Protein AF-A0A1A7WPN2-F1 (afdb_monomer_lite)

Secondary structure (DSSP, 8-state):
-HHHHHHHHHHHHHH-GGGHHHHHHHTTHHHHHHHHHHHHHHHHHHTTGGG-HHHHHHHHHHTTTT-HHHHHHHHTHHHHHHHHHHHHHHHHHHHHHHHHHHHHHHHHHHTTSS-HHHHHHHH---BTTB--S------SS-TTTHHHHHHHHSHHHHHHHHHHHHHHHHHHHHSHHHHHH-HHHHHHHHTTHHHHHHHHHHHGGG----EE--TTTS-HHHHTT-GGGTTTSTTSPPP-EE-

Structure (mmCIF, N/CA/C/O backbone):
data_AF-A0A1A7WPN2-F1
#
_entry.id   AF-A0A1A7WPN2-F1
#
loop_
_atom_site.group_PDB
_atom_site.id
_atom_site.type_symbol
_atom_site.label_atom_id
_atom_site.label_alt_id
_atom_site.label_comp_id
_atom_site.label_asym_id
_atom_site.label_entity_id
_atom_site.label_seq_id
_atom_site.pdbx_PDB_ins_code
_atom_site.Cartn_x
_atom_site.Cartn_y
_atom_site.Cartn_z
_atom_site.occupancy
_atom_site.B_iso_or_equiv
_atom_site.auth_seq_id
_atom_site.auth_comp_id
_atom_site.auth_asym_id
_atom_site.auth_atom_id
_atom_site.pdbx_PDB_model_num
ATOM 1 N N . ILE A 1 1 ? -13.569 -14.906 5.416 1.00 94.00 1 ILE A N 1
ATOM 2 C CA . ILE A 1 1 ? -13.443 -13.762 4.479 1.00 94.00 1 ILE A CA 1
ATOM 3 C C . ILE A 1 1 ? -12.029 -13.192 4.499 1.00 94.00 1 ILE A C 1
ATOM 5 O O . ILE A 1 1 ? -11.365 -13.367 3.497 1.00 94.00 1 ILE A O 1
ATOM 9 N N . ASN A 1 2 ? -11.522 -12.631 5.607 1.00 97.06 2 ASN A N 1
ATOM 10 C CA . ASN A 1 2 ? -10.153 -12.073 5.661 1.00 97.06 2 ASN A CA 1
ATOM 11 C C . ASN A 1 2 ? -9.061 -13.025 5.138 1.00 97.06 2 ASN A C 1
ATOM 13 O O . ASN A 1 2 ? -8.309 -12.643 4.255 1.00 97.06 2 ASN A O 1
ATOM 17 N N . ILE A 1 3 ? -9.031 -14.280 5.607 1.00 97.88 3 ILE A N 1
ATOM 18 C CA . ILE A 1 3 ? -8.069 -15.293 5.123 1.00 97.88 3 ILE A CA 1
ATOM 19 C C . ILE A 1 3 ? -8.235 -15.549 3.621 1.00 97.88 3 ILE A C 1
ATOM 21 O O . ILE A 1 3 ? -7.253 -15.594 2.895 1.00 97.88 3 ILE A O 1
ATOM 25 N N . PHE A 1 4 ? -9.477 -15.686 3.152 1.00 98.12 4 PHE A N 1
ATOM 26 C CA . PHE A 1 4 ? -9.763 -15.890 1.733 1.00 98.12 4 PHE A CA 1
ATOM 27 C C . PHE A 1 4 ? -9.274 -14.710 0.884 1.00 98.12 4 PHE A C 1
ATOM 29 O O . PHE A 1 4 ? -8.566 -14.937 -0.085 1.00 98.12 4 PHE A O 1
ATOM 36 N N . LEU A 1 5 ? -9.593 -13.469 1.273 1.00 98.31 5 LEU A N 1
ATOM 37 C CA . LEU A 1 5 ? -9.125 -12.266 0.579 1.00 98.31 5 LEU A CA 1
ATOM 38 C C . LEU A 1 5 ? -7.598 -12.212 0.550 1.00 98.31 5 LEU A C 1
ATOM 40 O O . LEU A 1 5 ? -7.022 -11.984 -0.507 1.00 98.31 5 LEU A O 1
ATOM 44 N N . PHE A 1 6 ? -6.956 -12.473 1.689 1.00 98.56 6 PHE A N 1
ATOM 45 C CA . PHE A 1 6 ? -5.504 -12.507 1.777 1.00 98.56 6 PHE A CA 1
ATOM 46 C C . PHE A 1 6 ? -4.918 -13.529 0.798 1.00 98.56 6 PHE A C 1
ATOM 48 O O . PHE A 1 6 ? -4.130 -13.161 -0.062 1.00 98.56 6 PHE A O 1
ATOM 55 N N . VAL A 1 7 ? -5.331 -14.797 0.887 1.00 98.44 7 VAL A N 1
ATOM 56 C CA . VAL A 1 7 ? -4.787 -15.883 0.056 1.00 98.44 7 VAL A CA 1
ATOM 57 C C . VAL A 1 7 ? -5.082 -15.651 -1.424 1.00 98.44 7 VAL A C 1
ATOM 59 O O . VAL A 1 7 ? -4.196 -15.834 -2.251 1.00 98.44 7 VAL A O 1
ATOM 62 N N . TRP A 1 8 ? -6.295 -15.213 -1.763 1.00 98.38 8 TRP A N 1
ATOM 63 C CA . TRP A 1 8 ? -6.686 -14.937 -3.143 1.00 98.38 8 TRP A CA 1
ATOM 64 C C . TRP A 1 8 ? -5.806 -13.859 -3.773 1.00 98.38 8 TRP A C 1
ATOM 66 O O . TRP A 1 8 ? -5.182 -14.099 -4.803 1.00 98.38 8 TRP A O 1
ATOM 76 N N . TYR A 1 9 ? -5.714 -12.686 -3.138 1.00 98.00 9 TYR A N 1
ATOM 77 C CA . TYR A 1 9 ? -4.898 -11.596 -3.666 1.00 98.00 9 TYR A CA 1
ATOM 78 C C . TYR A 1 9 ? -3.407 -11.922 -3.607 1.00 98.00 9 TYR A C 1
ATOM 80 O O . TYR A 1 9 ? -2.679 -11.545 -4.517 1.00 98.00 9 TYR A O 1
ATOM 88 N N . TYR A 1 10 ? -2.954 -12.663 -2.596 1.00 98.50 10 TYR A N 1
ATOM 89 C CA . TYR A 1 10 ? -1.570 -13.117 -2.527 1.00 98.50 10 TYR A CA 1
ATOM 90 C C . TYR A 1 10 ? -1.223 -13.954 -3.759 1.00 98.50 10 TYR A C 1
ATOM 92 O O . TYR A 1 10 ? -0.323 -13.591 -4.507 1.00 98.50 10 TYR A O 1
ATOM 100 N N . LEU A 1 11 ? -1.994 -15.012 -4.027 1.00 98.12 11 LEU A N 1
ATOM 101 C CA . LEU A 1 11 ? -1.767 -15.892 -5.173 1.00 98.12 11 LEU A CA 1
ATOM 102 C C . LEU A 1 11 ? -1.956 -15.171 -6.512 1.00 98.12 11 LEU A C 1
ATOM 104 O O . LEU A 1 11 ? -1.228 -15.461 -7.453 1.00 98.12 11 LEU A O 1
ATOM 108 N N . PHE A 1 12 ? -2.888 -14.220 -6.601 1.00 97.00 12 PHE A N 1
ATOM 109 C CA . PHE A 1 12 ? -3.097 -13.424 -7.811 1.00 97.00 12 PHE A CA 1
ATOM 110 C C . PHE A 1 12 ? -1.836 -12.641 -8.213 1.00 97.00 12 PHE A C 1
ATOM 112 O O . PHE A 1 12 ? -1.418 -12.700 -9.367 1.00 97.00 12 PHE A O 1
ATOM 119 N N . TYR A 1 13 ? -1.191 -11.956 -7.264 1.00 97.06 13 TYR A N 1
ATOM 120 C CA . TYR A 1 13 ? 0.033 -11.190 -7.533 1.00 97.06 13 TYR A CA 1
ATOM 121 C C . TYR A 1 13 ? 1.299 -12.068 -7.577 1.00 97.06 13 TYR A C 1
ATOM 123 O O . TYR A 1 13 ? 2.227 -11.780 -8.335 1.00 97.06 13 TYR A O 1
ATOM 131 N N . ASP A 1 14 ? 1.333 -13.154 -6.803 1.00 97.00 14 ASP A N 1
ATOM 132 C CA . ASP A 1 14 ? 2.465 -14.088 -6.723 1.00 97.00 14 ASP A CA 1
ATOM 133 C C . ASP A 1 14 ? 2.536 -15.069 -7.905 1.00 97.00 14 ASP A C 1
ATOM 135 O O . ASP A 1 14 ? 3.611 -15.564 -8.226 1.00 97.00 14 ASP A O 1
ATOM 139 N N . ARG A 1 15 ? 1.412 -15.341 -8.583 1.00 96.38 15 ARG A N 1
ATOM 140 C CA . ARG A 1 15 ? 1.358 -16.315 -9.689 1.00 96.38 15 ARG A CA 1
ATOM 141 C C . ARG A 1 15 ? 0.844 -15.777 -11.017 1.00 96.38 15 ARG A C 1
ATOM 143 O O . ARG A 1 15 ? 1.020 -16.460 -12.012 1.00 96.38 15 ARG A O 1
ATOM 150 N N . GLY A 1 16 ? 0.215 -14.603 -11.068 1.00 95.25 16 GLY A N 1
ATOM 151 C CA . GLY A 1 16 ? -0.282 -14.052 -12.333 1.00 95.25 16 GLY A CA 1
ATOM 152 C C . GLY A 1 16 ? 0.855 -13.704 -13.299 1.00 95.25 16 GLY A C 1
ATOM 153 O O . GLY A 1 16 ? 1.773 -12.976 -12.915 1.00 95.25 16 GLY A O 1
ATOM 154 N N . ASP A 1 17 ? 0.791 -14.186 -14.539 1.00 94.00 17 ASP A N 1
ATOM 155 C CA . ASP A 1 17 ? 1.859 -13.997 -15.535 1.00 94.00 17 ASP A CA 1
ATOM 156 C C . ASP A 1 17 ? 2.076 -12.520 -15.891 1.00 94.00 17 ASP A C 1
ATOM 158 O O . ASP A 1 17 ? 3.212 -12.071 -15.998 1.00 94.00 17 ASP A O 1
ATOM 162 N N . ASN A 1 18 ? 1.007 -11.718 -15.906 1.00 94.44 18 ASN A N 1
ATOM 163 C CA . ASN A 1 18 ? 1.067 -10.273 -16.164 1.00 94.44 18 ASN A CA 1
ATOM 164 C C . ASN A 1 18 ? 1.883 -9.499 -15.108 1.00 94.44 18 ASN A C 1
ATOM 166 O O . ASN A 1 18 ? 2.202 -8.331 -15.299 1.00 94.44 18 ASN A O 1
ATOM 170 N N . PHE A 1 19 ? 2.190 -10.107 -13.960 1.00 96.06 19 PHE A N 1
ATOM 171 C CA . PHE A 1 19 ? 3.041 -9.507 -12.931 1.00 96.06 19 PHE A CA 1
ATOM 172 C C . PHE A 1 19 ? 4.462 -10.062 -12.949 1.00 96.06 19 PHE A C 1
ATOM 174 O O . PHE A 1 19 ? 5.207 -9.760 -12.026 1.00 96.06 19 PHE A O 1
ATOM 181 N N . PHE A 1 20 ? 4.852 -10.869 -13.940 1.00 96.06 20 PHE A N 1
ATOM 182 C CA . PHE A 1 20 ? 6.173 -11.494 -13.986 1.00 96.06 20 PHE A CA 1
ATOM 183 C C . PHE A 1 20 ? 7.299 -10.462 -13.854 1.00 96.06 20 PHE A C 1
ATOM 185 O O . PHE A 1 20 ? 8.072 -10.551 -12.905 1.00 96.06 20 PHE A O 1
ATOM 192 N N . TYR A 1 21 ? 7.346 -9.436 -14.712 1.00 96.25 21 TYR A N 1
ATOM 193 C CA . TYR A 1 21 ? 8.382 -8.399 -14.633 1.00 96.25 21 TYR A CA 1
ATOM 194 C C . TYR A 1 21 ? 8.291 -7.556 -13.358 1.00 96.25 21 TYR A C 1
ATOM 196 O O . TYR A 1 21 ? 9.303 -7.275 -12.719 1.00 96.25 21 TYR A O 1
ATOM 204 N N . THR A 1 22 ? 7.080 -7.212 -12.916 1.00 96.31 22 THR A N 1
ATOM 205 C CA . THR A 1 22 ? 6.880 -6.496 -11.648 1.00 96.31 22 THR A CA 1
ATOM 206 C C . THR A 1 22 ? 7.398 -7.311 -10.460 1.00 96.31 22 THR A C 1
ATOM 208 O O . THR A 1 22 ? 8.026 -6.762 -9.560 1.00 96.31 22 THR A O 1
ATOM 211 N N . ARG A 1 23 ? 7.165 -8.627 -10.456 1.00 96.62 23 ARG A N 1
ATOM 212 C CA . ARG A 1 23 ? 7.627 -9.577 -9.435 1.00 96.62 23 ARG A CA 1
ATOM 213 C C . ARG A 1 23 ? 9.112 -9.889 -9.570 1.00 96.62 23 ARG A C 1
ATOM 215 O O . ARG A 1 23 ? 9.733 -10.210 -8.568 1.00 96.62 23 ARG A O 1
ATOM 222 N N . HIS A 1 24 ? 9.687 -9.775 -10.763 1.00 96.50 24 HIS A N 1
ATOM 223 C CA . HIS A 1 24 ? 11.131 -9.886 -10.954 1.00 96.50 24 HIS A CA 1
ATOM 224 C C . HIS A 1 24 ? 11.858 -8.806 -10.144 1.00 96.50 24 HIS A C 1
ATOM 226 O O . HIS A 1 24 ? 12.759 -9.115 -9.376 1.00 96.50 24 HIS A O 1
ATOM 232 N N . ILE A 1 25 ? 11.360 -7.565 -10.200 1.00 96.75 25 ILE A N 1
ATOM 233 C CA . ILE A 1 25 ? 11.877 -6.442 -9.402 1.00 96.75 25 ILE A CA 1
ATOM 234 C C . ILE A 1 25 ? 11.473 -6.557 -7.923 1.00 96.75 25 ILE A C 1
ATOM 236 O O . ILE A 1 25 ? 12.286 -6.366 -7.022 1.00 96.75 25 ILE A O 1
ATOM 240 N N . LEU A 1 26 ? 10.187 -6.803 -7.659 1.00 96.62 26 LEU A N 1
ATOM 241 C CA . LEU A 1 26 ? 9.593 -6.667 -6.323 1.00 96.62 26 LEU A CA 1
ATOM 242 C C . LEU A 1 26 ? 9.471 -7.970 -5.533 1.00 96.62 26 LEU A C 1
ATOM 244 O O . LEU A 1 26 ? 8.895 -7.960 -4.444 1.00 96.62 26 LEU A O 1
ATOM 248 N N . GLY A 1 27 ? 9.928 -9.096 -6.066 1.00 95.69 27 GLY A N 1
ATOM 249 C CA . GLY A 1 27 ? 9.807 -10.412 -5.446 1.00 95.69 27 GLY A CA 1
ATOM 250 C C . GLY A 1 27 ? 8.420 -10.694 -4.852 1.00 95.69 27 GLY A C 1
ATOM 251 O O . GLY A 1 27 ? 7.374 -10.280 -5.358 1.00 95.69 27 GLY A O 1
ATOM 252 N N . SER A 1 28 ? 8.410 -11.375 -3.705 1.00 95.38 28 SER A N 1
ATOM 253 C CA . SER A 1 28 ? 7.175 -11.663 -2.964 1.00 95.38 28 SER A CA 1
ATOM 254 C C . SER A 1 28 ? 6.607 -10.445 -2.217 1.00 95.38 28 SER A C 1
ATOM 256 O O . SER A 1 28 ? 5.445 -10.478 -1.798 1.00 9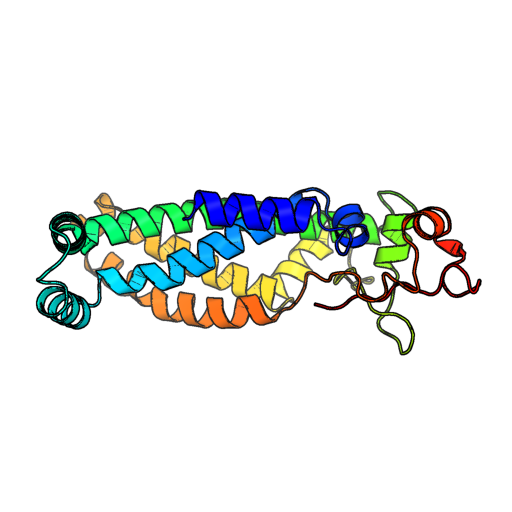5.38 28 SER A O 1
ATOM 258 N N . ALA A 1 29 ? 7.372 -9.355 -2.064 1.00 96.75 29 ALA A N 1
ATOM 259 C CA . ALA A 1 29 ? 6.921 -8.142 -1.377 1.00 96.75 29 ALA A CA 1
ATOM 260 C C . ALA A 1 29 ? 5.757 -7.458 -2.114 1.00 96.75 29 ALA A C 1
ATOM 262 O O . ALA A 1 29 ? 4.897 -6.844 -1.477 1.00 96.75 29 ALA A O 1
ATOM 263 N N . LEU A 1 30 ? 5.640 -7.656 -3.432 1.00 97.06 30 LEU A N 1
ATOM 264 C CA . LEU A 1 30 ? 4.460 -7.267 -4.204 1.00 97.06 30 LEU A CA 1
ATOM 265 C C . LEU A 1 30 ? 3.177 -7.910 -3.646 1.00 97.06 30 LEU A C 1
ATOM 267 O O . LEU A 1 30 ? 2.223 -7.211 -3.290 1.00 97.06 30 LEU A O 1
ATOM 271 N N . ALA A 1 31 ? 3.155 -9.239 -3.525 1.00 97.81 31 ALA A N 1
ATOM 272 C CA . ALA A 1 31 ? 1.999 -9.974 -3.015 1.00 97.81 31 ALA A CA 1
ATOM 273 C C . ALA A 1 31 ? 1.731 -9.646 -1.537 1.00 97.81 31 ALA A C 1
ATOM 275 O O . ALA A 1 31 ? 0.581 -9.415 -1.148 1.00 97.81 31 ALA A O 1
ATOM 276 N N . TRP A 1 32 ? 2.792 -9.532 -0.731 1.00 97.88 32 TRP A N 1
ATOM 277 C CA . TRP A 1 32 ? 2.712 -9.130 0.676 1.00 97.88 32 TRP A CA 1
ATOM 278 C C . TRP A 1 32 ? 2.258 -7.683 0.890 1.00 97.88 32 TRP A C 1
ATOM 280 O O . TRP A 1 32 ? 1.765 -7.381 1.969 1.00 97.88 32 TRP A O 1
ATOM 290 N N . ALA A 1 33 ? 2.352 -6.794 -0.100 1.00 97.31 33 ALA A N 1
ATOM 291 C CA . ALA A 1 33 ? 1.770 -5.454 -0.012 1.00 97.31 33 ALA A CA 1
ATOM 292 C C . ALA A 1 33 ? 0.288 -5.459 -0.411 1.00 97.31 33 ALA A C 1
ATOM 294 O O . ALA A 1 33 ? -0.554 -4.852 0.262 1.00 97.31 33 ALA A O 1
ATOM 295 N N . ARG A 1 34 ? -0.054 -6.168 -1.494 1.00 97.19 34 ARG A N 1
ATOM 296 C CA . ARG A 1 34 ? -1.394 -6.124 -2.095 1.00 97.19 34 ARG A CA 1
ATOM 297 C C . ARG A 1 34 ? -2.425 -6.993 -1.373 1.00 97.19 34 ARG A C 1
ATOM 299 O O . ARG A 1 34 ? -3.579 -6.579 -1.257 1.00 97.19 34 ARG A O 1
ATOM 306 N N . ALA A 1 35 ? -2.033 -8.150 -0.842 1.00 98.19 35 ALA A N 1
ATOM 307 C CA . ALA A 1 35 ? -2.942 -9.013 -0.090 1.00 98.19 35 ALA A CA 1
ATOM 308 C C . ALA A 1 35 ? -3.457 -8.349 1.205 1.00 98.19 35 ALA A C 1
ATOM 310 O O . ALA A 1 35 ? -4.678 -8.278 1.381 1.00 98.19 35 ALA A O 1
ATOM 311 N N . PRO A 1 36 ? -2.603 -7.766 2.075 1.00 98.44 36 PRO A N 1
ATOM 312 C CA . PRO A 1 36 ? -3.073 -6.959 3.197 1.00 98.44 36 PRO A CA 1
ATOM 313 C C . PRO A 1 36 ? -3.910 -5.757 2.779 1.00 98.44 36 PRO A C 1
ATOM 315 O O . PRO A 1 36 ? -4.881 -5.462 3.463 1.00 98.44 36 PRO A O 1
ATOM 318 N N . ALA A 1 37 ? -3.596 -5.088 1.663 1.00 97.38 37 ALA A N 1
ATOM 319 C CA . ALA A 1 37 ? -4.380 -3.945 1.190 1.00 97.38 37 ALA A CA 1
ATOM 320 C C . ALA A 1 37 ? -5.843 -4.329 0.897 1.00 97.38 37 ALA A C 1
ATOM 322 O O . ALA A 1 37 ? -6.766 -3.618 1.294 1.00 97.38 37 ALA A O 1
ATOM 323 N N . ALA A 1 38 ? -6.079 -5.492 0.281 1.00 97.81 38 ALA A N 1
ATOM 324 C CA . ALA A 1 38 ? -7.433 -5.999 0.055 1.00 97.81 38 ALA A CA 1
ATOM 325 C C . ALA A 1 38 ? -8.170 -6.304 1.371 1.00 97.81 38 ALA A C 1
ATOM 327 O O . ALA A 1 38 ? -9.349 -5.973 1.530 1.00 97.81 38 ALA A O 1
ATOM 328 N N . VAL A 1 39 ? -7.468 -6.898 2.341 1.00 98.56 39 VAL A N 1
ATOM 329 C CA . VAL A 1 39 ? -8.015 -7.155 3.680 1.00 98.56 39 VAL A CA 1
ATOM 330 C C . VAL A 1 39 ? -8.305 -5.838 4.410 1.00 98.56 39 VAL A C 1
ATOM 332 O O . VAL A 1 39 ? -9.358 -5.707 5.033 1.00 98.56 39 VAL A O 1
ATOM 335 N N . LEU A 1 40 ? -7.423 -4.843 4.308 1.00 98.25 40 LEU A N 1
ATOM 336 C CA . LEU A 1 40 ? -7.604 -3.509 4.880 1.00 98.25 40 LEU A CA 1
ATOM 337 C C . LEU A 1 40 ? -8.834 -2.822 4.297 1.00 98.25 40 LEU A C 1
ATOM 339 O O . LEU A 1 40 ? -9.691 -2.410 5.070 1.00 98.25 40 LEU A O 1
ATOM 343 N N . ASN A 1 41 ? -8.990 -2.786 2.971 1.00 97.06 41 ASN A N 1
ATOM 344 C CA . ASN A 1 41 ? -10.167 -2.203 2.319 1.00 97.06 41 ASN A CA 1
ATOM 345 C C . ASN A 1 41 ? -11.471 -2.813 2.849 1.00 97.06 41 ASN A C 1
ATOM 347 O O . ASN A 1 41 ? -12.403 -2.093 3.212 1.00 97.06 41 ASN A O 1
ATOM 351 N N . PHE A 1 42 ? -11.514 -4.142 2.977 1.00 97.88 42 PHE A N 1
ATOM 352 C CA . PHE A 1 42 ? -12.673 -4.833 3.532 1.00 97.88 42 PHE A CA 1
ATOM 353 C C . PHE A 1 42 ? -12.930 -4.468 5.003 1.00 97.88 42 PHE A C 1
ATOM 355 O O . PHE A 1 42 ? -14.056 -4.133 5.368 1.00 97.88 42 PHE A O 1
ATOM 362 N N . ASN A 1 43 ? -11.912 -4.494 5.867 1.00 98.12 43 ASN A N 1
ATOM 363 C CA . ASN A 1 43 ? -12.105 -4.194 7.290 1.00 98.12 43 ASN A CA 1
ATOM 364 C C . ASN A 1 43 ? -12.399 -2.704 7.540 1.00 98.12 43 ASN A C 1
ATOM 366 O O . ASN A 1 43 ? -13.226 -2.391 8.394 1.00 98.12 43 ASN A O 1
ATOM 370 N N . CYS A 1 44 ? -11.807 -1.792 6.767 1.00 97.31 44 CYS A N 1
ATOM 371 C CA . CYS A 1 44 ? -12.103 -0.359 6.811 1.00 97.31 44 CYS A CA 1
ATOM 372 C C . CYS A 1 44 ? -13.530 -0.050 6.335 1.00 97.31 44 CYS A C 1
ATOM 374 O O . CYS A 1 44 ? -14.176 0.826 6.899 1.00 97.31 44 CYS A O 1
ATOM 376 N N . MET A 1 45 ? -14.075 -0.801 5.371 1.00 95.12 45 MET A N 1
ATOM 377 C CA . MET A 1 45 ? -15.503 -0.725 5.034 1.00 95.12 45 MET A CA 1
ATOM 378 C C . MET A 1 45 ? -16.385 -1.173 6.214 1.00 95.12 45 MET A C 1
ATOM 380 O O . MET A 1 45 ? -17.429 -0.581 6.486 1.00 95.12 45 MET A O 1
ATOM 384 N N . LEU A 1 46 ? -15.972 -2.218 6.941 1.00 94.06 46 LEU A N 1
ATOM 385 C CA . LEU A 1 46 ? -16.761 -2.799 8.029 1.00 94.06 46 LEU A CA 1
ATOM 386 C C . LEU A 1 46 ? -16.706 -2.021 9.349 1.00 94.06 46 LEU A C 1
ATOM 388 O O . LEU A 1 46 ? -17.664 -2.096 10.115 1.00 94.06 46 LEU A O 1
ATOM 392 N N . ILE A 1 47 ? -15.610 -1.322 9.659 1.00 95.88 47 ILE A N 1
ATOM 393 C CA . ILE A 1 47 ? -15.332 -0.791 11.008 1.00 95.88 47 ILE A CA 1
ATOM 394 C C . ILE A 1 47 ? -16.378 0.222 11.508 1.00 95.88 47 ILE A C 1
ATOM 396 O O . ILE A 1 47 ? -16.613 0.309 12.718 1.00 95.88 47 ILE A O 1
ATOM 400 N N . LEU A 1 48 ? -17.046 0.942 10.597 1.00 93.50 48 LEU A N 1
ATOM 401 C CA . LEU A 1 48 ? -18.087 1.926 10.920 1.00 93.50 48 LEU A CA 1
ATOM 402 C C . LEU A 1 48 ? -19.465 1.290 11.160 1.00 93.50 48 LEU A C 1
ATOM 404 O O . LEU A 1 48 ? -20.228 1.768 11.999 1.00 93.50 48 LEU A O 1
ATOM 408 N N . LEU A 1 49 ? -19.775 0.167 10.506 1.00 90.44 49 LEU A N 1
ATOM 409 C CA . LEU A 1 49 ? -21.052 -0.536 10.679 1.00 90.44 49 LEU A CA 1
ATOM 410 C C . LEU A 1 49 ? -21.423 -0.817 12.150 1.00 90.44 49 LEU A C 1
ATOM 412 O O . LEU A 1 49 ? -22.551 -0.502 12.537 1.00 90.44 49 LEU A O 1
ATOM 416 N N . PRO A 1 50 ? -20.534 -1.358 13.011 1.00 88.12 50 PRO A N 1
ATOM 417 C CA . PRO A 1 50 ? -20.880 -1.649 14.400 1.00 88.12 50 PRO A CA 1
ATOM 418 C C . PRO A 1 50 ? -21.173 -0.412 15.259 1.00 88.12 50 PRO A C 1
ATOM 420 O O . PRO A 1 50 ? -21.763 -0.560 16.331 1.00 88.12 50 PRO A O 1
ATOM 423 N N . VAL A 1 51 ? -20.786 0.793 14.831 1.00 90.19 51 VAL A N 1
ATOM 424 C CA . VAL A 1 51 ? -21.028 2.034 15.587 1.00 90.19 51 VAL A CA 1
ATOM 425 C C . VAL A 1 51 ? -22.235 2.828 15.068 1.00 90.19 51 VAL A C 1
ATOM 427 O O . VAL A 1 51 ? -22.748 3.694 15.778 1.00 90.19 51 VAL A O 1
ATOM 430 N N . CYS A 1 52 ? -22.787 2.470 13.903 1.00 87.69 52 CYS A N 1
ATOM 431 C CA . CYS A 1 52 ? -23.998 3.063 13.328 1.00 87.69 52 CYS A CA 1
ATOM 432 C C . CYS A 1 52 ? -25.289 2.555 14.007 1.00 87.69 52 CYS A C 1
ATOM 434 O O . CYS A 1 52 ? -26.039 1.755 13.448 1.00 87.69 52 CYS A O 1
ATOM 436 N N . ARG A 1 53 ? -25.586 3.040 15.220 1.00 82.75 53 ARG A N 1
ATOM 437 C CA . ARG A 1 53 ? -26.704 2.557 16.068 1.00 82.75 53 ARG A CA 1
ATOM 438 C C . ARG A 1 53 ? -28.076 2.536 15.375 1.00 82.75 53 ARG A C 1
ATOM 440 O O . ARG A 1 53 ? -28.803 1.556 15.525 1.00 82.75 53 ARG A O 1
ATOM 447 N N . ASN A 1 54 ? -28.412 3.566 14.596 1.00 84.50 54 ASN A N 1
ATOM 448 C CA . ASN A 1 54 ? -29.695 3.642 13.880 1.00 84.50 54 ASN A CA 1
ATOM 449 C C . ASN A 1 54 ? -29.791 2.585 12.771 1.00 84.50 54 ASN A C 1
ATOM 451 O O . ASN A 1 54 ? -30.794 1.882 12.678 1.00 84.50 54 ASN A O 1
ATOM 455 N N . LEU A 1 55 ? -28.721 2.411 11.988 1.00 80.75 55 LEU A N 1
ATOM 456 C CA . LEU A 1 55 ? -28.643 1.386 10.947 1.00 80.75 55 LEU A CA 1
ATOM 457 C C . LEU A 1 55 ? -28.747 -0.022 11.545 1.00 80.75 55 LEU A C 1
ATOM 459 O O . LEU A 1 55 ? -29.508 -0.848 11.050 1.00 80.75 55 LEU A O 1
ATOM 463 N N . LEU A 1 56 ? -28.045 -0.285 12.651 1.00 79.75 56 LEU A N 1
ATOM 464 C CA . LEU A 1 56 ? -28.141 -1.567 13.353 1.00 79.75 56 LEU A CA 1
ATOM 465 C C . LEU A 1 56 ? -29.558 -1.824 13.881 1.00 79.75 56 LEU A C 1
ATOM 467 O O . LEU A 1 56 ? -30.029 -2.957 13.832 1.00 79.75 56 LEU A O 1
ATOM 471 N N . SER A 1 57 ? -30.255 -0.786 14.349 1.00 77.50 57 SER A N 1
ATOM 472 C CA . SER A 1 57 ? -31.657 -0.892 14.767 1.00 77.50 57 SER A CA 1
ATOM 473 C C . SER A 1 57 ? -32.578 -1.277 13.599 1.00 77.50 57 SER A C 1
ATOM 475 O O . SER A 1 57 ? -33.393 -2.188 13.731 1.00 77.50 57 SER A O 1
ATOM 477 N N . LEU A 1 58 ? -32.388 -0.666 12.423 1.00 79.94 58 LEU A N 1
ATOM 478 C CA . LEU A 1 58 ? -33.143 -0.999 11.207 1.00 79.94 58 LEU A CA 1
ATOM 479 C C . LEU A 1 58 ? -32.882 -2.439 10.741 1.00 79.94 58 LEU A C 1
ATOM 481 O O . LEU A 1 58 ? -33.824 -3.181 10.469 1.00 79.94 58 LEU A O 1
ATOM 485 N N . ILE A 1 59 ? -31.614 -2.861 10.716 1.00 75.19 59 ILE A N 1
ATOM 486 C CA . ILE A 1 59 ? -31.211 -4.223 10.329 1.00 75.19 59 ILE A CA 1
ATOM 487 C C . ILE A 1 59 ? -31.783 -5.270 11.301 1.00 75.19 59 ILE A C 1
ATOM 489 O O . ILE A 1 59 ? -32.179 -6.360 10.887 1.00 75.19 59 ILE A O 1
ATOM 493 N N . ARG A 1 60 ? -31.873 -4.949 12.600 1.00 72.69 60 ARG A N 1
ATOM 494 C CA . ARG A 1 60 ? -32.527 -5.818 13.596 1.00 72.69 60 ARG A CA 1
ATOM 495 C C . ARG A 1 60 ? -34.010 -6.026 13.297 1.00 72.69 60 ARG A C 1
ATOM 497 O O . ARG A 1 60 ? -34.485 -7.142 13.487 1.00 72.69 60 ARG A O 1
ATOM 504 N N . GLY A 1 61 ? -34.708 -4.982 12.849 1.00 68.44 61 GLY A N 1
ATOM 505 C CA . GLY A 1 61 ? -36.125 -5.044 12.486 1.00 68.44 61 GLY A CA 1
ATOM 506 C C . GLY A 1 61 ? -36.386 -5.814 11.188 1.00 68.44 61 GLY A C 1
ATOM 507 O O . GLY A 1 61 ? -37.354 -6.565 11.114 1.00 68.44 61 GLY A O 1
ATOM 508 N N . SER A 1 62 ? -35.505 -5.694 10.189 1.00 68.50 62 SER A N 1
ATOM 509 C CA . SER A 1 62 ? -35.686 -6.328 8.873 1.00 68.50 62 SER A CA 1
ATOM 510 C C . SER A 1 62 ? -35.236 -7.795 8.802 1.00 68.50 62 SER A C 1
ATOM 512 O O . SER A 1 62 ? -35.851 -8.587 8.093 1.00 68.50 62 SER A O 1
ATOM 514 N N . LEU A 1 63 ? -34.213 -8.207 9.563 1.00 60.09 63 LEU A N 1
ATOM 515 C CA . LEU A 1 63 ? -33.678 -9.584 9.552 1.00 60.09 63 LEU A CA 1
ATOM 516 C C . LEU A 1 63 ? -34.336 -10.525 10.580 1.00 60.09 63 LEU A C 1
ATOM 518 O O . LEU A 1 63 ? -33.802 -11.598 10.882 1.00 60.09 63 LEU A O 1
ATOM 522 N N . MET A 1 64 ? -35.497 -10.152 11.131 1.00 53.16 64 MET A N 1
ATOM 523 C CA . MET A 1 64 ? -36.169 -10.886 12.213 1.00 53.16 64 MET A CA 1
ATOM 524 C C . MET A 1 64 ? -36.527 -12.348 11.894 1.00 53.16 64 MET A C 1
ATOM 526 O O . MET A 1 64 ? -36.727 -13.114 12.836 1.00 53.16 64 MET A O 1
ATOM 530 N N . CYS A 1 65 ? -36.563 -12.760 10.624 1.00 52.03 65 CYS A N 1
ATOM 531 C CA . CYS A 1 65 ? -37.025 -14.095 10.241 1.00 52.03 65 CYS A CA 1
ATOM 532 C C . CYS A 1 65 ? -35.931 -15.190 10.267 1.00 52.03 65 CYS A C 1
ATOM 534 O O . CYS A 1 65 ? -36.251 -16.347 10.523 1.00 52.03 65 CYS A O 1
ATOM 536 N N . CYS A 1 66 ? -34.638 -14.881 10.052 1.00 55.66 66 CYS A N 1
ATOM 537 C CA . CYS A 1 66 ? -33.729 -15.925 9.529 1.00 55.66 66 CYS A CA 1
ATOM 538 C C . CYS A 1 66 ? -32.409 -16.215 10.276 1.00 55.66 66 CYS A C 1
ATOM 540 O O . CYS A 1 66 ? -31.746 -17.180 9.909 1.00 55.66 66 CYS A O 1
ATOM 542 N N . SER A 1 67 ? -31.978 -15.486 11.322 1.00 60.78 67 SER A N 1
ATOM 543 C CA . SER A 1 67 ? -30.737 -15.892 12.029 1.00 60.78 67 SER A CA 1
ATOM 544 C C . SER A 1 67 ? -30.587 -15.385 13.469 1.00 60.78 67 SER A C 1
ATOM 546 O O . SER A 1 67 ? -30.242 -14.228 13.719 1.00 60.78 67 SER A O 1
ATOM 548 N N . ARG A 1 68 ? -30.741 -16.294 14.448 1.00 63.81 68 ARG A N 1
ATOM 549 C CA . ARG A 1 68 ? -30.379 -16.054 15.866 1.00 63.81 68 ARG A CA 1
ATOM 550 C C . ARG A 1 68 ? -28.894 -15.693 16.038 1.00 63.81 68 ARG A C 1
ATOM 552 O O . ARG A 1 68 ? -28.552 -14.913 16.925 1.00 63.81 68 ARG A O 1
ATOM 559 N N . THR A 1 69 ? -28.019 -16.224 15.184 1.00 64.31 69 THR A N 1
ATOM 560 C CA . THR A 1 69 ? -26.566 -16.000 15.239 1.00 64.31 69 THR A CA 1
ATOM 561 C C . THR A 1 69 ? -26.192 -14.561 14.886 1.00 64.31 69 THR A C 1
ATOM 563 O O . THR A 1 69 ? -25.378 -13.954 15.583 1.00 64.31 69 THR A O 1
ATOM 566 N N . MET A 1 70 ? -26.823 -13.979 13.859 1.00 61.19 70 MET A N 1
ATOM 567 C CA . MET A 1 70 ? -26.568 -12.586 13.463 1.00 61.19 70 MET A CA 1
ATOM 568 C C . MET A 1 70 ? -27.025 -11.586 14.529 1.00 61.19 70 MET A C 1
ATOM 570 O O . MET A 1 70 ? -26.329 -10.606 14.792 1.00 61.19 70 MET A O 1
ATOM 574 N N . ARG A 1 71 ? -28.136 -11.872 15.222 1.00 65.38 71 ARG A N 1
ATOM 575 C CA . ARG A 1 71 ? -28.615 -11.052 16.346 1.00 65.38 71 ARG A CA 1
ATOM 576 C C . ARG A 1 71 ? -27.575 -10.968 17.473 1.00 65.38 71 ARG A C 1
ATOM 578 O O . ARG A 1 71 ? -27.223 -9.873 17.894 1.00 65.38 71 ARG A O 1
ATOM 585 N N . LYS A 1 72 ? -26.996 -12.108 17.873 1.00 67.50 72 LYS A N 1
ATOM 586 C CA . LYS A 1 72 ? -25.975 -12.180 18.938 1.00 67.50 72 LYS A CA 1
ATOM 587 C C . LYS A 1 72 ? -24.699 -11.393 18.608 1.00 67.50 72 LYS A C 1
ATOM 589 O O . LYS A 1 72 ? -24.098 -10.806 19.505 1.00 67.50 72 LYS A O 1
ATOM 594 N N . GLN A 1 73 ? -24.277 -11.376 17.342 1.00 64.12 73 GLN A N 1
ATOM 595 C CA . GLN A 1 73 ? -23.132 -10.567 16.898 1.00 64.12 73 GLN A CA 1
ATOM 596 C C . GLN A 1 73 ? -23.456 -9.069 16.924 1.00 64.12 73 GLN A C 1
ATOM 598 O O . GLN A 1 73 ? -22.633 -8.261 17.348 1.00 64.12 73 GLN A O 1
ATOM 603 N N . MET A 1 74 ? -24.684 -8.704 16.556 1.00 68.06 74 MET A N 1
ATOM 604 C CA . MET A 1 74 ? -25.149 -7.320 16.562 1.00 68.06 74 MET A CA 1
ATOM 605 C C . MET A 1 74 ? -25.354 -6.755 17.978 1.00 68.06 74 MET A C 1
ATOM 607 O O . MET A 1 74 ? -25.277 -5.543 18.162 1.00 68.06 74 MET A O 1
ATOM 611 N N . ASP A 1 75 ? -25.575 -7.601 18.988 1.00 72.56 75 ASP A N 1
ATOM 612 C CA . ASP A 1 75 ? -25.607 -7.201 20.406 1.00 72.56 75 ASP A CA 1
ATOM 613 C C . ASP A 1 75 ? -24.201 -6.986 20.994 1.00 72.56 75 ASP A C 1
ATOM 615 O O . ASP A 1 75 ? -24.028 -6.223 21.942 1.00 72.56 75 ASP A O 1
ATOM 619 N N . LYS A 1 76 ? -23.171 -7.601 20.395 1.00 84.44 76 LYS A N 1
ATOM 620 C CA . LYS A 1 76 ? -21.749 -7.400 20.728 1.00 84.44 76 LYS A CA 1
ATOM 621 C C . LYS A 1 76 ? -21.026 -6.523 19.701 1.00 84.44 76 LYS A C 1
ATOM 623 O O . LYS A 1 76 ? -19.834 -6.706 19.447 1.00 84.44 76 LYS A O 1
ATOM 628 N N . ASN A 1 77 ? -21.731 -5.548 19.132 1.00 87.75 77 ASN A N 1
ATOM 629 C CA . ASN A 1 77 ? -21.221 -4.659 18.087 1.00 87.75 77 ASN A CA 1
ATOM 630 C C . ASN A 1 77 ? -19.886 -3.979 18.453 1.00 87.75 77 ASN A C 1
ATOM 632 O O . ASN A 1 77 ? -18.971 -3.961 17.638 1.00 87.75 77 ASN A O 1
ATOM 636 N N . LEU A 1 78 ? -19.712 -3.494 19.687 1.00 90.25 78 LEU A N 1
ATOM 637 C CA . LEU A 1 78 ? -18.450 -2.881 20.121 1.00 90.25 78 LEU A CA 1
ATOM 638 C C . LEU A 1 78 ? -17.304 -3.893 20.252 1.00 90.25 78 LEU A C 1
ATOM 640 O O . LEU A 1 78 ? -16.153 -3.555 19.988 1.00 90.25 78 LEU A O 1
ATOM 644 N N . THR A 1 79 ? -17.588 -5.139 20.639 1.00 91.69 79 THR A N 1
ATOM 645 C CA . THR A 1 79 ? -16.576 -6.208 20.627 1.00 91.69 79 THR A CA 1
ATOM 646 C C . THR A 1 79 ? -16.163 -6.529 19.193 1.00 91.69 79 THR A C 1
ATOM 648 O O . THR A 1 79 ? -14.975 -6.690 18.927 1.00 91.69 79 THR A O 1
ATOM 651 N N . PHE A 1 80 ? -17.123 -6.559 18.265 1.00 92.00 80 PHE A N 1
ATOM 652 C CA . PHE A 1 80 ? -16.844 -6.735 16.844 1.00 92.00 80 PHE A CA 1
ATOM 653 C C . PHE A 1 80 ? -16.005 -5.578 16.277 1.00 92.00 80 PHE A C 1
ATOM 655 O O . PHE A 1 80 ? -14.991 -5.838 15.639 1.00 92.00 80 PHE A O 1
ATOM 662 N N . HIS A 1 81 ? -16.341 -4.321 16.592 1.00 95.19 81 HIS A N 1
ATOM 663 C CA . HIS A 1 81 ? -15.541 -3.146 16.219 1.00 95.19 81 HIS A CA 1
ATOM 664 C C . HIS A 1 81 ? -14.077 -3.285 16.665 1.00 95.19 81 HIS A C 1
ATOM 666 O O . HIS A 1 81 ? -13.168 -3.098 15.863 1.00 95.19 81 HIS A O 1
ATOM 672 N N . LYS A 1 82 ? -13.834 -3.698 17.918 1.00 95.88 82 LYS A N 1
ATOM 673 C CA . LYS A 1 82 ? -12.471 -3.934 18.430 1.00 95.88 82 LYS A CA 1
ATOM 674 C C . LYS A 1 82 ? -11.742 -5.051 17.677 1.00 95.88 82 LYS A C 1
ATOM 676 O O . LYS A 1 82 ? -10.563 -4.909 17.382 1.00 95.88 82 LYS A O 1
ATOM 681 N N . LEU A 1 83 ? -12.430 -6.146 17.346 1.00 95.00 83 LEU A N 1
ATOM 682 C CA . LEU A 1 83 ? -11.839 -7.247 16.580 1.00 95.00 83 LEU A CA 1
ATOM 683 C C . LEU A 1 83 ? -11.439 -6.809 15.164 1.00 95.00 83 LEU A C 1
ATOM 685 O O . LEU A 1 83 ? -10.350 -7.146 14.705 1.00 95.00 83 LEU A O 1
ATOM 689 N 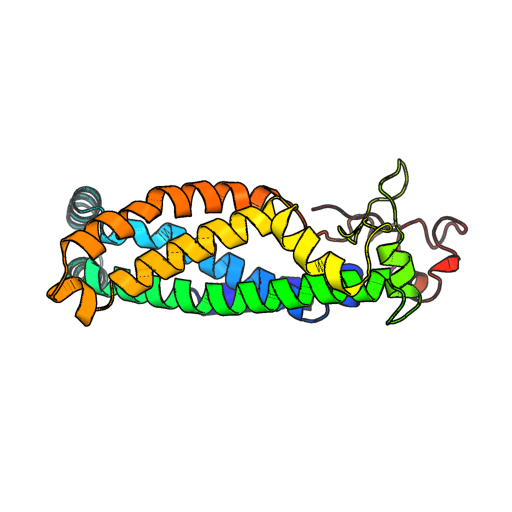N . VAL A 1 84 ? -12.289 -6.024 14.496 1.00 97.12 84 VAL A N 1
ATOM 690 C CA . VAL A 1 84 ? -11.975 -5.427 13.189 1.00 97.12 84 VAL A CA 1
ATOM 691 C C . VAL A 1 84 ? -10.794 -4.459 13.317 1.00 97.12 84 VAL A C 1
ATOM 693 O O . VAL A 1 84 ? -9.882 -4.517 12.499 1.00 97.12 84 VAL A O 1
ATOM 696 N N . ALA A 1 85 ? -10.740 -3.642 14.375 1.00 97.69 85 ALA A N 1
ATOM 697 C CA . ALA A 1 85 ? -9.616 -2.738 14.629 1.00 97.69 85 ALA A CA 1
ATOM 698 C C . ALA A 1 85 ? -8.281 -3.484 14.817 1.00 97.69 85 ALA A C 1
ATOM 700 O O . ALA A 1 85 ? -7.272 -3.071 14.251 1.00 97.69 85 ALA A O 1
ATOM 701 N N . TYR A 1 86 ? -8.263 -4.613 15.539 1.00 97.62 86 TYR A N 1
ATOM 702 C CA . TYR A 1 86 ? -7.056 -5.444 15.659 1.00 97.62 86 TYR A CA 1
ATOM 703 C C . TYR A 1 86 ? -6.620 -6.046 14.317 1.00 97.62 86 TYR A C 1
ATOM 705 O O . TYR A 1 86 ? -5.424 -6.107 14.037 1.00 97.62 86 TYR A O 1
ATOM 713 N N . MET A 1 87 ? -7.571 -6.453 13.469 1.00 98.12 87 MET A N 1
ATOM 714 C CA . MET A 1 87 ? -7.262 -6.930 12.117 1.00 98.12 87 MET A CA 1
ATOM 715 C C . MET A 1 87 ? -6.672 -5.815 11.244 1.00 98.12 87 MET A C 1
ATOM 717 O O . MET A 1 87 ? -5.688 -6.056 10.549 1.00 98.12 87 MET A O 1
ATOM 721 N N . ILE A 1 88 ? -7.230 -4.599 11.311 1.00 98.50 88 ILE A N 1
ATOM 722 C CA . ILE A 1 88 ? -6.685 -3.419 10.622 1.00 98.50 88 ILE A CA 1
ATOM 723 C C . ILE A 1 88 ? -5.248 -3.173 11.084 1.00 98.50 88 ILE A C 1
ATOM 725 O O . ILE A 1 88 ? -4.355 -3.118 10.251 1.00 98.50 88 ILE A O 1
ATOM 729 N N . ALA A 1 89 ? -4.998 -3.128 12.395 1.00 98.38 89 ALA A N 1
ATOM 730 C CA . ALA A 1 89 ? -3.661 -2.899 12.942 1.00 98.38 89 ALA A CA 1
ATOM 731 C C . ALA A 1 89 ? -2.627 -3.923 12.438 1.00 98.38 89 ALA A C 1
ATOM 733 O O . ALA A 1 89 ? -1.547 -3.547 11.981 1.00 98.38 89 ALA A O 1
ATOM 734 N N . LEU A 1 90 ? -2.976 -5.215 12.478 1.00 98.38 90 LEU A N 1
ATOM 735 C CA . LEU A 1 90 ? -2.106 -6.295 12.014 1.00 98.38 90 LEU A CA 1
ATOM 736 C C . LEU A 1 90 ? -1.807 -6.175 10.514 1.00 98.38 90 LEU A C 1
ATOM 738 O O . LEU A 1 90 ? -0.648 -6.232 10.110 1.00 98.38 90 LEU A O 1
ATOM 742 N N . MET A 1 91 ? -2.838 -6.003 9.685 1.00 98.56 91 MET A N 1
ATOM 743 C CA . MET A 1 91 ? -2.665 -5.916 8.233 1.00 98.56 91 MET A CA 1
ATOM 744 C C . MET A 1 91 ? -1.949 -4.630 7.815 1.00 98.56 91 MET A C 1
ATOM 746 O O . MET A 1 91 ? -1.162 -4.671 6.875 1.00 98.56 91 MET A O 1
ATOM 750 N N . THR A 1 92 ? -2.146 -3.518 8.530 1.00 98.56 92 THR A N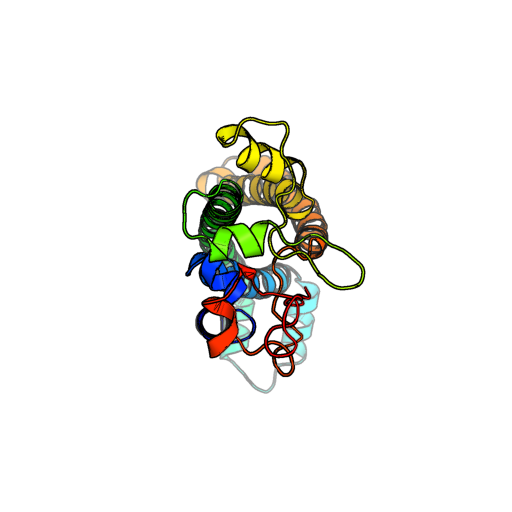 1
ATOM 751 C CA . THR A 1 92 ? -1.389 -2.278 8.317 1.00 98.56 92 THR A CA 1
ATOM 752 C C . THR A 1 92 ? 0.100 -2.493 8.570 1.00 98.56 92 THR A C 1
ATOM 754 O O . THR A 1 92 ? 0.907 -2.080 7.744 1.00 98.56 92 THR A O 1
ATOM 757 N N . ALA A 1 93 ? 0.483 -3.186 9.648 1.00 98.44 93 ALA A N 1
ATOM 758 C CA . ALA A 1 93 ? 1.892 -3.474 9.916 1.00 98.44 93 ALA A CA 1
ATOM 759 C C . ALA A 1 93 ? 2.537 -4.297 8.786 1.00 98.44 93 ALA A C 1
ATOM 761 O O . ALA A 1 93 ? 3.592 -3.922 8.278 1.00 98.44 93 ALA A O 1
ATOM 762 N N . VAL A 1 94 ? 1.873 -5.373 8.341 1.00 98.56 94 VAL A N 1
ATOM 763 C CA . VAL A 1 94 ? 2.360 -6.209 7.227 1.00 98.56 94 VAL A CA 1
ATOM 764 C C . VAL A 1 94 ? 2.459 -5.398 5.928 1.00 98.56 94 VAL A C 1
ATOM 766 O O . VAL A 1 94 ? 3.476 -5.456 5.241 1.00 98.56 94 VAL A O 1
ATOM 769 N N . HIS A 1 95 ? 1.433 -4.602 5.618 1.00 97.94 95 HIS A N 1
ATOM 770 C CA . HIS A 1 95 ? 1.377 -3.745 4.435 1.00 97.94 95 HIS A CA 1
ATOM 771 C C . HIS A 1 95 ? 2.521 -2.721 4.394 1.00 97.94 95 HIS A C 1
ATOM 773 O O . HIS A 1 95 ? 3.177 -2.582 3.364 1.00 97.94 95 HIS A O 1
ATOM 779 N N . ILE A 1 96 ? 2.792 -2.038 5.513 1.00 97.50 96 ILE A N 1
ATOM 780 C CA . ILE A 1 96 ? 3.871 -1.044 5.613 1.00 97.50 96 ILE A CA 1
ATOM 781 C C . ILE A 1 96 ? 5.228 -1.704 5.383 1.00 97.50 96 ILE A C 1
ATOM 783 O O . ILE A 1 96 ? 6.001 -1.217 4.564 1.00 97.50 96 ILE A O 1
ATOM 787 N N . VAL A 1 97 ? 5.511 -2.822 6.060 1.00 97.94 97 VAL A N 1
ATOM 788 C CA . VAL A 1 97 ? 6.790 -3.534 5.901 1.00 97.94 97 VAL A CA 1
ATOM 789 C C . VAL A 1 97 ? 6.999 -3.952 4.445 1.00 97.94 97 VAL A C 1
ATOM 791 O O . VAL A 1 97 ? 8.068 -3.715 3.888 1.00 97.94 97 VAL A O 1
ATOM 794 N N . ALA A 1 98 ? 5.968 -4.500 3.799 1.00 97.94 98 ALA A N 1
ATOM 7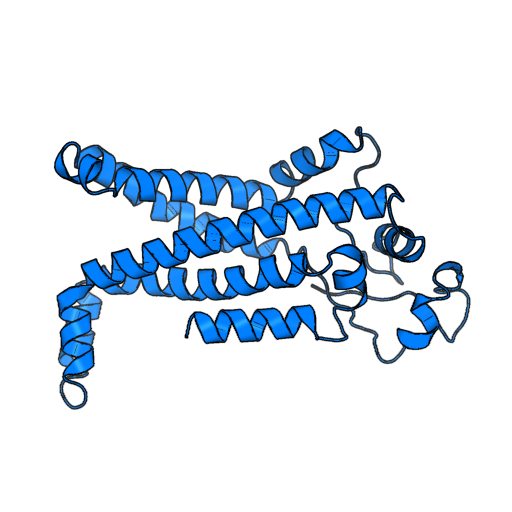95 C CA . ALA A 1 98 ? 6.041 -4.870 2.391 1.00 97.94 98 ALA A CA 1
ATOM 796 C C . ALA A 1 98 ? 6.265 -3.655 1.473 1.00 97.94 98 ALA A C 1
ATOM 798 O O . ALA A 1 98 ? 7.041 -3.738 0.525 1.00 97.94 98 ALA A O 1
ATOM 799 N N . HIS A 1 99 ? 5.645 -2.506 1.760 1.00 96.31 99 HIS A N 1
ATOM 800 C CA . HIS A 1 99 ? 5.894 -1.274 1.010 1.00 96.31 99 HIS A CA 1
ATOM 801 C C . HIS A 1 99 ? 7.318 -0.740 1.175 1.00 96.31 99 HIS A C 1
ATOM 803 O O . HIS A 1 99 ? 7.899 -0.310 0.183 1.00 96.31 99 HIS A O 1
ATOM 809 N N . LEU A 1 100 ? 7.892 -0.803 2.378 1.00 95.75 100 LEU A N 1
ATOM 810 C CA . LEU A 1 100 ? 9.284 -0.406 2.607 1.00 95.75 100 LEU A CA 1
ATOM 811 C C . LEU A 1 100 ? 10.250 -1.280 1.796 1.00 95.75 100 LEU A C 1
ATOM 813 O O . LEU A 1 100 ? 11.130 -0.747 1.126 1.00 95.75 100 LEU A O 1
ATOM 817 N N . LEU A 1 101 ? 10.032 -2.600 1.784 1.00 96.75 101 LEU A N 1
ATOM 818 C CA . LEU A 1 101 ? 10.808 -3.525 0.950 1.00 96.75 101 LEU A CA 1
ATOM 819 C C . LEU A 1 101 ? 10.633 -3.234 -0.545 1.00 96.75 101 LEU A C 1
ATOM 821 O O . LEU A 1 101 ? 11.615 -3.206 -1.275 1.00 96.75 101 LEU A O 1
ATOM 825 N N . ASN A 1 102 ? 9.407 -2.957 -1.000 1.00 96.50 102 ASN A N 1
ATOM 826 C CA . ASN A 1 102 ? 9.158 -2.635 -2.406 1.00 96.50 102 ASN A CA 1
ATOM 827 C C . ASN A 1 102 ? 9.907 -1.373 -2.857 1.00 96.50 102 ASN A C 1
ATOM 829 O O . ASN A 1 102 ? 10.481 -1.360 -3.941 1.00 96.50 102 ASN A O 1
ATOM 833 N N . VAL A 1 103 ? 9.904 -0.311 -2.043 1.00 95.62 103 VAL A N 1
ATOM 834 C CA . VAL A 1 103 ? 10.622 0.933 -2.373 1.00 95.62 103 VAL A CA 1
ATOM 835 C C . VAL A 1 103 ? 12.132 0.692 -2.409 1.00 95.62 103 VAL A C 1
ATOM 837 O O . VAL A 1 103 ? 12.796 1.149 -3.336 1.00 95.62 103 VAL A O 1
ATOM 840 N N . GLU A 1 104 ? 12.662 -0.065 -1.449 1.00 95.31 104 GLU A N 1
ATOM 841 C CA . GLU A 1 104 ? 14.078 -0.438 -1.416 1.00 95.31 104 GLU A CA 1
ATOM 842 C C . GLU A 1 104 ? 14.482 -1.259 -2.650 1.00 95.31 104 GLU A C 1
ATOM 844 O O . GLU A 1 104 ? 15.503 -0.994 -3.280 1.00 95.31 104 GLU A O 1
ATOM 849 N N . TRP A 1 105 ? 13.661 -2.226 -3.060 1.00 96.25 105 TRP A N 1
ATOM 850 C CA . TRP A 1 105 ? 13.959 -3.076 -4.215 1.00 96.25 105 TRP A CA 1
ATOM 851 C C . TRP A 1 105 ? 13.814 -2.346 -5.546 1.00 96.25 105 TRP A C 1
ATOM 853 O O . TRP A 1 105 ? 14.641 -2.549 -6.437 1.00 96.25 105 TRP A O 1
ATOM 863 N N . TYR A 1 106 ? 12.850 -1.430 -5.664 1.00 95.81 106 TYR A N 1
ATOM 864 C CA . TYR A 1 106 ? 12.810 -0.496 -6.787 1.00 95.81 106 TYR A CA 1
ATOM 865 C C . TYR A 1 106 ? 14.078 0.359 -6.857 1.00 95.81 106 TYR A C 1
ATOM 867 O O . TYR A 1 106 ? 14.618 0.551 -7.947 1.00 95.81 106 TYR A O 1
ATOM 875 N N . ASN A 1 107 ? 14.568 0.856 -5.719 1.00 95.69 107 ASN A N 1
ATOM 876 C CA . ASN A 1 107 ? 15.779 1.669 -5.677 1.00 95.69 107 ASN A CA 1
ATOM 877 C C . ASN A 1 107 ? 16.996 0.842 -6.110 1.00 95.69 107 ASN A C 1
ATOM 879 O O . ASN A 1 107 ? 17.689 1.219 -7.047 1.00 95.69 107 ASN A O 1
ATOM 883 N N . ASN A 1 108 ? 17.197 -0.335 -5.519 1.00 95.50 108 ASN A N 1
ATOM 884 C CA . ASN A 1 108 ? 18.333 -1.207 -5.827 1.00 95.50 108 ASN A CA 1
ATOM 885 C C . ASN A 1 108 ? 18.338 -1.686 -7.288 1.00 95.50 108 ASN A C 1
ATOM 887 O O . ASN A 1 108 ? 19.392 -1.699 -7.923 1.00 95.50 108 ASN A O 1
ATOM 891 N N . SER A 1 109 ? 17.167 -1.989 -7.858 1.00 95.25 109 SER A N 1
ATOM 892 C CA . SER A 1 109 ? 17.042 -2.353 -9.279 1.00 95.25 109 SER A CA 1
ATOM 893 C C . SER A 1 109 ? 17.432 -1.198 -10.204 1.00 95.25 109 SER A C 1
ATOM 895 O O . SER A 1 109 ? 18.137 -1.402 -11.191 1.00 95.25 109 SER A O 1
ATOM 897 N N . ARG A 1 110 ? 17.038 0.032 -9.846 1.00 94.12 110 ARG A N 1
ATOM 898 C CA . ARG A 1 110 ? 17.397 1.260 -10.571 1.00 94.12 110 ARG A CA 1
ATOM 899 C C . ARG A 1 110 ? 18.888 1.593 -10.470 1.00 94.12 110 ARG A C 1
ATOM 901 O O . ARG A 1 110 ? 19.437 2.167 -11.400 1.00 94.12 110 ARG A O 1
ATOM 908 N N . GLN A 1 111 ? 19.533 1.244 -9.359 1.00 93.31 111 GLN A N 1
ATOM 909 C CA . GLN A 1 111 ? 20.973 1.435 -9.150 1.00 93.31 111 GLN A CA 1
ATOM 910 C C . GLN A 1 111 ? 21.836 0.322 -9.773 1.00 93.31 111 GLN A C 1
ATOM 912 O O . GLN A 1 111 ? 23.056 0.367 -9.646 1.00 93.31 111 GLN A O 1
ATOM 917 N N . GLY A 1 112 ? 21.234 -0.687 -10.414 1.00 92.88 112 GLY A N 1
ATOM 918 C CA . GLY A 1 112 ? 21.982 -1.793 -11.019 1.00 92.88 112 GLY A CA 1
ATOM 919 C C . GLY A 1 112 ? 22.601 -2.764 -10.015 1.00 92.88 112 GLY A C 1
ATOM 920 O O . GLY A 1 112 ? 23.610 -3.393 -10.308 1.00 92.88 112 GLY A O 1
ATOM 921 N N . VAL A 1 113 ? 22.023 -2.878 -8.814 1.00 94.62 113 VAL A N 1
ATOM 922 C CA . VAL A 1 113 ? 22.535 -3.763 -7.749 1.00 94.62 113 VAL A CA 1
ATOM 923 C C . VAL A 1 113 ? 22.239 -5.241 -8.033 1.00 94.62 113 VAL A C 1
ATOM 925 O O . VAL A 1 113 ? 22.936 -6.116 -7.521 1.00 94.62 113 VAL A O 1
ATOM 928 N N . TYR A 1 114 ? 21.190 -5.520 -8.809 1.00 93.19 114 TYR A N 1
ATOM 929 C CA . TYR A 1 114 ? 20.731 -6.873 -9.123 1.00 93.19 114 TYR A CA 1
ATOM 930 C C . TYR A 1 114 ? 21.168 -7.298 -10.534 1.00 93.19 114 TYR A C 1
ATOM 932 O O . TYR A 1 114 ? 22.347 -7.201 -10.859 1.00 93.19 114 TYR A O 1
ATOM 940 N N . ASP A 1 115 ? 20.250 -7.814 -11.351 1.00 94.38 115 ASP A N 1
ATOM 941 C CA . ASP A 1 115 ? 20.528 -8.272 -12.713 1.00 94.38 115 ASP A CA 1
ATOM 942 C C . ASP A 1 115 ? 20.217 -7.214 -13.784 1.00 94.38 115 ASP A C 1
ATOM 944 O O . ASP A 1 115 ? 19.505 -6.233 -13.545 1.00 94.38 115 ASP A O 1
ATOM 948 N N . GLU A 1 116 ? 20.749 -7.448 -14.987 1.00 94.12 116 GLU A N 1
ATOM 949 C CA . GLU A 1 116 ? 20.574 -6.580 -16.158 1.00 94.12 116 GLU A CA 1
ATOM 950 C C . GLU A 1 116 ? 19.095 -6.391 -16.517 1.00 94.12 116 GLU A C 1
ATOM 952 O O . GLU A 1 116 ? 18.679 -5.282 -16.848 1.00 94.12 116 GLU A O 1
ATOM 957 N N . LEU A 1 117 ? 18.271 -7.436 -16.365 1.00 95.56 117 LEU A N 1
ATOM 958 C CA . LEU A 1 117 ? 16.830 -7.369 -16.609 1.00 95.56 117 LEU A CA 1
ATOM 959 C C . LEU A 1 117 ? 16.138 -6.378 -15.658 1.00 95.56 117 LEU A C 1
ATOM 961 O O . LEU A 1 117 ? 15.341 -5.548 -16.093 1.00 95.56 117 LEU A O 1
ATOM 965 N N . SER A 1 118 ? 16.450 -6.421 -14.362 1.00 96.19 118 SER A N 1
ATOM 966 C CA . SER A 1 118 ? 15.895 -5.516 -13.346 1.00 96.19 118 SER A CA 1
ATOM 967 C C . SER A 1 118 ? 16.277 -4.063 -13.611 1.00 96.19 118 SER A C 1
ATOM 969 O O . SER A 1 118 ? 15.461 -3.156 -13.398 1.00 96.19 118 SER A O 1
ATOM 971 N N . THR A 1 119 ? 17.502 -3.835 -14.087 1.00 94.94 119 THR A N 1
ATOM 972 C CA . THR A 1 119 ? 17.982 -2.511 -14.493 1.00 94.94 119 THR A CA 1
ATOM 973 C C . THR A 1 119 ? 17.278 -2.035 -15.756 1.00 94.94 119 THR A C 1
ATOM 975 O O . THR A 1 119 ? 16.685 -0.958 -15.726 1.00 94.94 119 THR A O 1
ATOM 978 N N . ALA A 1 120 ? 17.212 -2.862 -16.802 1.00 94.62 120 ALA A N 1
ATOM 979 C CA . ALA A 1 120 ? 16.520 -2.546 -18.050 1.00 94.62 120 ALA A CA 1
ATOM 980 C C . ALA A 1 120 ? 15.044 -2.187 -17.809 1.00 94.62 120 ALA A C 1
ATOM 982 O O . ALA A 1 120 ? 14.574 -1.135 -18.242 1.00 94.62 120 ALA A O 1
ATOM 983 N N . LEU A 1 121 ? 14.327 -2.994 -17.019 1.00 95.25 121 LEU A N 1
ATOM 984 C CA . LEU A 1 121 ? 12.944 -2.717 -16.613 1.00 95.25 121 LEU A CA 1
ATOM 985 C C . LEU A 1 121 ? 12.811 -1.420 -15.804 1.00 95.25 121 LEU A C 1
ATOM 987 O O . LEU A 1 121 ? 11.825 -0.686 -15.927 1.00 95.25 121 LEU A O 1
ATOM 991 N N . SER A 1 122 ? 13.798 -1.129 -14.953 1.00 94.88 122 SER A N 1
ATOM 992 C CA . SER A 1 122 ? 13.833 0.113 -14.185 1.00 94.88 122 SER A CA 1
ATOM 993 C C . SER A 1 122 ? 14.134 1.328 -15.059 1.00 94.88 122 SER A C 1
ATOM 995 O O . SER A 1 122 ? 13.708 2.427 -14.701 1.00 94.88 122 SER A O 1
ATOM 997 N N . ASP A 1 123 ? 14.807 1.143 -16.195 1.00 92.88 123 ASP A N 1
ATOM 998 C CA . ASP A 1 123 ? 15.204 2.165 -17.168 1.00 92.88 123 ASP A CA 1
ATOM 999 C C . ASP A 1 123 ? 14.156 2.516 -18.214 1.00 92.88 123 ASP A C 1
ATOM 1001 O O . ASP A 1 123 ? 14.219 3.612 -18.776 1.00 92.88 123 ASP A O 1
ATOM 1005 N N . LEU A 1 124 ? 13.111 1.700 -18.356 1.00 92.19 124 LEU A N 1
ATOM 1006 C CA . LEU A 1 124 ? 11.956 2.019 -19.195 1.00 92.19 124 LEU A CA 1
ATOM 1007 C C . LEU A 1 124 ? 11.361 3.380 -18.826 1.00 92.19 124 LEU A C 1
ATOM 1009 O O . LEU A 1 124 ? 10.901 3.579 -17.698 1.00 92.19 124 LEU A O 1
ATOM 1013 N N . ALA A 1 125 ? 11.374 4.314 -19.774 1.00 84.75 125 ALA A N 1
ATOM 1014 C CA . ALA A 1 125 ? 10.758 5.628 -19.646 1.00 84.75 125 ALA A CA 1
ATOM 1015 C C . ALA A 1 125 ? 9.313 5.603 -20.157 1.00 84.75 125 ALA A C 1
ATOM 1017 O O . ALA A 1 125 ? 8.946 4.750 -20.961 1.00 84.75 125 ALA A O 1
ATOM 1018 N N . ASP A 1 126 ? 8.503 6.565 -19.723 1.00 78.62 126 ASP A N 1
ATOM 1019 C CA . ASP A 1 126 ? 7.172 6.773 -20.293 1.00 78.62 126 ASP A CA 1
ATOM 1020 C C . ASP A 1 126 ? 7.326 7.551 -21.609 1.00 78.62 126 ASP A C 1
ATOM 1022 O O . ASP A 1 126 ? 7.674 8.735 -21.616 1.00 78.62 126 ASP A O 1
ATOM 1026 N N . THR A 1 127 ? 7.161 6.864 -22.736 1.00 81.31 127 THR A N 1
ATOM 1027 C CA . THR A 1 127 ? 7.240 7.429 -24.089 1.00 81.31 127 THR A CA 1
ATOM 1028 C C . THR A 1 127 ? 6.043 6.961 -24.918 1.00 81.31 127 THR A C 1
ATOM 1030 O O . THR A 1 127 ? 5.149 6.293 -24.416 1.00 81.31 127 THR A O 1
ATOM 1033 N N . LYS A 1 128 ? 5.986 7.310 -26.210 1.00 74.94 128 LYS A N 1
ATOM 1034 C CA . LYS A 1 128 ? 4.895 6.840 -27.083 1.00 74.94 128 LYS A CA 1
ATOM 1035 C C . LYS A 1 128 ? 4.874 5.317 -27.282 1.00 74.94 128 LYS A C 1
ATOM 1037 O O . LYS A 1 128 ? 3.819 4.805 -27.621 1.00 74.94 128 LYS A O 1
ATOM 1042 N N . ASN A 1 129 ? 6.013 4.643 -27.100 1.00 73.94 129 ASN A N 1
ATOM 1043 C CA . ASN A 1 129 ? 6.197 3.222 -27.429 1.00 73.94 129 ASN A CA 1
ATOM 1044 C C . ASN A 1 129 ? 6.671 2.393 -26.223 1.00 73.94 129 ASN A C 1
ATOM 1046 O O . ASN A 1 129 ? 7.077 1.248 -26.390 1.00 73.94 129 ASN A O 1
ATOM 1050 N N . THR A 1 130 ? 6.766 3.005 -25.042 1.00 77.88 130 THR A N 1
ATOM 1051 C CA . THR A 1 130 ? 7.236 2.357 -23.816 1.00 77.88 130 THR A CA 1
ATOM 1052 C C . THR A 1 130 ? 6.498 2.959 -22.646 1.00 77.88 130 THR A C 1
ATOM 1054 O O . THR A 1 130 ? 6.317 4.173 -22.584 1.00 77.88 130 THR A O 1
ATOM 1057 N N . THR A 1 131 ? 6.147 2.133 -21.676 1.00 89.19 131 THR A N 1
ATOM 1058 C CA . THR A 1 131 ? 5.611 2.623 -20.407 1.00 89.19 131 THR A CA 1
ATOM 1059 C C . THR A 1 131 ? 6.576 2.292 -19.290 1.00 89.19 131 THR A C 1
ATOM 1061 O O . THR A 1 131 ? 7.255 1.265 -19.312 1.00 89.19 131 THR A O 1
ATOM 1064 N N . TYR A 1 132 ? 6.616 3.144 -18.281 1.00 91.81 132 TYR A N 1
ATOM 1065 C CA . TYR A 1 132 ? 7.474 2.913 -17.135 1.00 91.81 132 TYR A CA 1
ATOM 1066 C C . TYR A 1 132 ? 6.953 1.757 -16.263 1.00 91.81 132 TYR A C 1
ATOM 1068 O O . TYR A 1 132 ? 5.746 1.625 -16.065 1.00 91.81 132 TYR A O 1
ATOM 1076 N N . LEU A 1 133 ? 7.856 0.965 -15.673 1.00 94.50 133 LEU A N 1
ATOM 1077 C CA . LEU A 1 133 ? 7.508 -0.005 -14.623 1.00 94.50 133 LEU A CA 1
ATOM 1078 C C . LEU A 1 133 ? 7.927 0.490 -13.232 1.00 94.50 133 LEU A C 1
ATOM 1080 O O . LEU A 1 133 ? 7.130 0.496 -12.296 1.00 94.50 133 LEU A O 1
ATOM 1084 N N . ASN A 1 134 ? 9.173 0.950 -13.097 1.00 94.94 134 ASN A N 1
ATOM 1085 C CA . ASN A 1 134 ? 9.704 1.457 -11.834 1.00 94.94 134 ASN A CA 1
ATOM 1086 C C . ASN A 1 134 ? 9.298 2.933 -11.616 1.00 94.94 134 ASN A C 1
ATOM 1088 O O . ASN A 1 134 ? 9.581 3.775 -12.472 1.00 94.94 134 ASN A O 1
ATOM 1092 N N . PRO A 1 135 ? 8.637 3.299 -10.506 1.00 93.00 135 PRO A N 1
ATOM 1093 C CA . PRO A 1 135 ? 8.237 4.682 -10.237 1.00 93.00 135 PRO A CA 1
ATOM 1094 C C . PRO A 1 135 ? 9.405 5.584 -9.790 1.00 93.00 135 PRO A C 1
ATOM 1096 O O . PRO A 1 135 ? 9.260 6.807 -9.766 1.00 93.00 135 PRO A O 1
ATOM 1099 N N . ILE A 1 136 ? 10.555 5.020 -9.407 1.00 92.88 136 ILE A N 1
ATOM 1100 C CA . ILE A 1 136 ? 11.714 5.780 -8.929 1.00 92.88 136 ILE A CA 1
ATOM 1101 C C . ILE A 1 136 ? 12.491 6.331 -10.127 1.00 92.88 136 ILE A C 1
ATOM 1103 O O . ILE A 1 136 ? 13.129 5.595 -10.877 1.00 92.88 136 ILE A O 1
ATOM 1107 N N . ARG A 1 137 ? 12.445 7.658 -10.292 1.00 88.06 137 ARG A N 1
ATOM 1108 C CA . ARG A 1 137 ? 13.073 8.390 -11.413 1.00 88.06 137 ARG A CA 1
ATOM 1109 C C . ARG A 1 137 ? 14.122 9.412 -10.985 1.00 88.06 137 ARG A C 1
ATOM 1111 O O . ARG A 1 137 ? 14.634 10.163 -11.807 1.00 88.06 137 ARG A O 1
ATOM 1118 N N . ILE A 1 138 ? 14.434 9.448 -9.696 1.00 86.56 138 ILE A N 1
ATOM 1119 C CA . ILE A 1 138 ? 15.348 10.422 -9.105 1.00 86.56 138 ILE A CA 1
ATOM 1120 C C . ILE A 1 138 ? 16.783 9.955 -9.345 1.00 86.56 138 ILE A C 1
ATOM 1122 O O . ILE A 1 138 ? 17.137 8.841 -8.968 1.00 86.56 138 ILE A O 1
ATOM 1126 N N . THR A 1 139 ? 17.605 10.804 -9.956 1.00 81.50 139 THR A N 1
ATOM 1127 C CA . THR A 1 139 ? 19.011 10.500 -10.286 1.00 81.50 139 THR A CA 1
ATOM 1128 C C . THR A 1 139 ? 20.007 11.465 -9.645 1.00 81.50 139 THR A C 1
ATOM 1130 O O . THR A 1 139 ? 21.210 11.245 -9.709 1.00 81.50 139 THR A O 1
ATOM 1133 N N . ASN A 1 140 ? 19.522 12.540 -9.022 1.00 87.00 140 ASN A N 1
ATOM 1134 C CA . ASN A 1 140 ? 20.328 13.637 -8.483 1.00 87.00 140 ASN A CA 1
ATOM 1135 C C . ASN A 1 140 ? 20.538 13.575 -6.958 1.00 87.00 140 ASN A C 1
ATOM 1137 O O . ASN A 1 140 ? 21.055 14.530 -6.383 1.00 87.00 140 ASN A O 1
ATOM 1141 N N . LEU A 1 141 ? 20.110 12.495 -6.304 1.00 90.38 141 LEU A N 1
ATOM 1142 C CA . LEU A 1 141 ? 20.303 12.247 -4.872 1.00 90.38 141 LEU A CA 1
ATOM 1143 C C . LEU A 1 141 ? 21.210 11.032 -4.666 1.00 90.38 141 LEU A C 1
ATOM 1145 O O . LEU A 1 141 ? 21.347 10.198 -5.561 1.00 90.38 141 LEU A O 1
ATOM 1149 N N . ASN A 1 142 ? 21.782 10.903 -3.468 1.00 92.19 142 ASN A N 1
ATOM 1150 C CA . ASN A 1 142 ? 22.477 9.676 -3.090 1.00 92.19 142 ASN A CA 1
ATOM 1151 C C . ASN A 1 142 ? 21.484 8.511 -3.050 1.00 92.19 142 ASN A C 1
ATOM 1153 O O . ASN A 1 142 ? 20.350 8.673 -2.593 1.00 92.19 142 ASN A O 1
ATOM 1157 N N . ALA A 1 143 ? 21.932 7.324 -3.459 1.00 88.56 143 ALA A N 1
ATOM 1158 C CA . ALA A 1 143 ? 21.094 6.129 -3.524 1.00 88.56 143 ALA A CA 1
ATOM 1159 C C . ALA A 1 143 ? 20.382 5.816 -2.194 1.00 88.56 143 ALA A C 1
ATOM 1161 O O . ALA A 1 143 ? 19.238 5.374 -2.200 1.00 88.56 143 ALA A O 1
ATOM 1162 N N . GLN A 1 144 ? 21.024 6.088 -1.055 1.00 90.06 144 GLN A N 1
ATOM 1163 C CA . GLN A 1 144 ? 20.477 5.830 0.280 1.00 90.06 144 GLN A CA 1
ATOM 1164 C C . GLN A 1 144 ? 19.345 6.794 0.678 1.00 90.06 144 GLN A C 1
ATOM 1166 O O . GLN A 1 144 ? 18.495 6.434 1.490 1.00 90.06 144 GLN A O 1
ATOM 1171 N N . ASP A 1 145 ? 19.300 7.997 0.099 1.00 93.12 145 ASP A N 1
ATOM 1172 C CA . ASP A 1 145 ? 18.311 9.027 0.449 1.00 93.12 145 ASP A CA 1
ATOM 1173 C C . ASP A 1 145 ? 17.014 8.891 -0.372 1.00 93.12 145 ASP A C 1
ATOM 1175 O O . ASP A 1 145 ? 15.950 9.374 0.031 1.00 93.12 145 ASP A O 1
ATOM 1179 N N . ILE A 1 146 ? 17.082 8.207 -1.521 1.00 93.81 146 ILE A N 1
ATOM 1180 C CA . ILE A 1 146 ? 15.972 8.057 -2.472 1.00 93.81 146 ILE A CA 1
ATOM 1181 C C . ILE A 1 146 ? 14.739 7.381 -1.847 1.00 93.81 146 ILE A C 1
ATOM 1183 O O . ILE A 1 146 ? 13.646 7.928 -2.024 1.00 93.81 146 ILE A O 1
ATOM 1187 N N . PRO A 1 147 ? 14.839 6.255 -1.104 1.00 93.38 147 PRO A N 1
ATOM 1188 C CA . PRO A 1 147 ? 13.663 5.608 -0.519 1.00 93.38 147 PRO A CA 1
ATOM 1189 C C . PRO A 1 147 ? 12.871 6.523 0.421 1.00 93.38 147 PRO A C 1
ATOM 1191 O O . PRO A 1 147 ? 11.642 6.588 0.348 1.00 93.38 147 PRO A O 1
ATOM 1194 N N . ILE A 1 148 ? 13.576 7.275 1.272 1.00 93.06 148 ILE A N 1
ATOM 1195 C CA . ILE A 1 148 ? 12.963 8.218 2.216 1.00 93.06 148 ILE A CA 1
ATOM 1196 C C . ILE A 1 148 ? 12.329 9.373 1.447 1.00 93.06 148 ILE A C 1
ATOM 1198 O O . ILE A 1 148 ? 11.168 9.707 1.681 1.00 93.06 148 ILE A O 1
ATOM 1202 N N . TYR A 1 149 ? 13.057 9.955 0.493 1.00 94.50 149 TYR A N 1
ATOM 1203 C CA . TYR A 1 149 ? 12.521 11.020 -0.345 1.00 94.50 149 TYR A CA 1
ATOM 1204 C C . TYR A 1 149 ? 11.240 10.569 -1.062 1.00 94.50 149 TYR A C 1
ATOM 1206 O O . TYR A 1 149 ? 10.224 11.264 -1.013 1.00 94.50 149 TYR A O 1
ATOM 1214 N N . PHE A 1 150 ? 11.245 9.384 -1.674 1.00 93.94 150 PHE A N 1
ATOM 1215 C CA . PHE A 1 150 ? 10.088 8.823 -2.370 1.00 93.94 150 PHE A CA 1
ATOM 1216 C C . PHE A 1 150 ? 8.894 8.611 -1.428 1.00 93.94 150 PHE A C 1
ATOM 1218 O O . PHE A 1 150 ? 7.754 8.930 -1.783 1.00 93.94 150 PHE A O 1
ATOM 1225 N N . ALA A 1 151 ? 9.142 8.135 -0.204 1.00 92.31 151 ALA A N 1
ATOM 1226 C CA . ALA A 1 151 ? 8.105 7.946 0.805 1.00 92.31 151 ALA A CA 1
ATOM 1227 C C . ALA A 1 151 ? 7.420 9.261 1.221 1.00 92.31 151 ALA A C 1
ATOM 1229 O O . ALA A 1 151 ? 6.237 9.239 1.538 1.00 92.31 151 ALA A O 1
ATOM 1230 N N . PHE A 1 152 ? 8.112 10.403 1.185 1.00 94.62 152 PHE A N 1
ATOM 1231 C CA . PHE A 1 152 ? 7.539 11.701 1.577 1.00 94.62 152 PHE A CA 1
ATOM 1232 C C . PHE A 1 152 ? 7.095 12.591 0.409 1.00 94.62 152 PHE A C 1
ATOM 1234 O O . PHE A 1 152 ? 6.427 13.598 0.640 1.00 94.62 152 PHE A O 1
ATOM 1241 N N . THR A 1 153 ? 7.426 12.236 -0.832 1.00 93.62 153 THR A N 1
ATOM 1242 C CA . THR A 1 153 ? 7.083 13.034 -2.027 1.00 93.62 153 THR A CA 1
ATOM 1243 C C . THR A 1 153 ? 6.045 12.371 -2.928 1.00 93.62 153 THR A C 1
ATOM 1245 O O . THR A 1 153 ? 5.306 13.070 -3.619 1.00 93.62 153 THR A O 1
ATOM 1248 N N . SER A 1 154 ? 5.929 11.040 -2.906 1.00 94.19 154 SER A N 1
ATOM 1249 C CA . SER A 1 154 ? 4.874 10.336 -3.640 1.00 94.19 154 SER A CA 1
ATOM 1250 C C . SER A 1 154 ? 3.514 10.484 -2.949 1.00 94.19 154 SER A C 1
ATOM 1252 O O . SER A 1 154 ? 3.423 10.507 -1.719 1.00 94.19 154 SER A O 1
ATOM 1254 N N . ILE A 1 155 ? 2.431 10.522 -3.738 1.00 94.19 155 ILE A N 1
ATOM 1255 C CA . ILE A 1 155 ? 1.057 10.600 -3.208 1.00 94.19 155 ILE A CA 1
ATOM 1256 C C . ILE A 1 155 ? 0.788 9.425 -2.265 1.00 94.19 155 ILE A C 1
ATOM 1258 O O . ILE A 1 155 ? 0.341 9.636 -1.138 1.00 94.19 155 ILE A O 1
ATOM 1262 N N . ALA A 1 156 ? 1.094 8.196 -2.693 1.00 94.25 156 ALA A N 1
ATOM 1263 C CA . ALA A 1 156 ? 0.867 7.006 -1.877 1.00 94.25 156 ALA A CA 1
ATOM 1264 C C . ALA A 1 156 ? 1.751 6.995 -0.618 1.00 94.25 156 ALA A C 1
ATOM 1266 O O . ALA A 1 156 ? 1.262 6.669 0.460 1.00 94.25 156 ALA A O 1
ATOM 1267 N N . GLY A 1 157 ? 3.022 7.399 -0.720 1.00 94.94 157 GLY A N 1
ATOM 1268 C CA . GLY A 1 157 ? 3.930 7.455 0.424 1.00 94.94 157 GLY A CA 1
ATOM 1269 C C . GLY A 1 157 ? 3.475 8.463 1.481 1.00 94.94 157 GLY A C 1
ATOM 1270 O O . GLY A 1 157 ? 3.219 8.086 2.626 1.00 94.94 157 GLY A O 1
ATOM 1271 N N . LEU A 1 158 ? 3.289 9.728 1.088 1.00 95.81 158 LEU A N 1
ATOM 1272 C CA . LEU A 1 158 ? 2.969 10.806 2.025 1.00 95.81 158 LEU A CA 1
ATOM 1273 C C . LEU A 1 158 ? 1.619 10.573 2.711 1.00 95.81 158 LEU A C 1
ATOM 1275 O O . LEU A 1 158 ? 1.505 10.680 3.934 1.00 95.81 158 LEU A O 1
ATOM 1279 N N . THR A 1 159 ? 0.595 10.198 1.938 1.00 96.81 159 THR A N 1
ATOM 1280 C CA . THR A 1 159 ? -0.712 9.836 2.509 1.00 96.81 159 THR A CA 1
ATOM 1281 C C . THR A 1 159 ? -0.611 8.609 3.407 1.00 96.81 159 THR A C 1
ATOM 1283 O O . THR A 1 159 ? -1.219 8.611 4.473 1.00 96.81 159 THR A O 1
ATOM 1286 N N . GLY A 1 160 ? 0.199 7.609 3.036 1.00 96.56 160 GLY A N 1
ATOM 1287 C CA . GLY A 1 160 ? 0.469 6.411 3.829 1.00 96.56 160 GLY A CA 1
ATOM 1288 C C . GLY A 1 160 ? 1.052 6.732 5.206 1.00 96.56 160 GLY A C 1
ATOM 1289 O O . GLY A 1 160 ? 0.599 6.185 6.215 1.00 96.56 160 GLY A O 1
ATOM 1290 N N . VAL A 1 161 ? 1.994 7.677 5.280 1.00 97.50 161 VAL A N 1
ATOM 1291 C CA . VAL A 1 161 ? 2.550 8.166 6.552 1.00 97.50 161 VAL A CA 1
ATOM 1292 C C . VAL A 1 161 ? 1.467 8.857 7.386 1.00 97.50 161 VAL A C 1
ATOM 1294 O O . VAL A 1 161 ? 1.282 8.512 8.554 1.00 97.50 161 VAL A O 1
ATOM 1297 N N . ILE A 1 162 ? 0.704 9.781 6.793 1.00 98.00 162 ILE A N 1
ATOM 1298 C CA . ILE A 1 162 ? -0.340 10.545 7.497 1.00 98.00 162 ILE A CA 1
ATOM 1299 C C . ILE A 1 162 ? -1.424 9.619 8.072 1.00 98.00 162 ILE A C 1
ATOM 1301 O O . ILE A 1 162 ? -1.756 9.724 9.257 1.00 98.00 162 ILE A O 1
ATOM 1305 N N . ILE A 1 163 ? -1.958 8.685 7.274 1.00 98.12 163 ILE A N 1
ATOM 1306 C CA . ILE A 1 163 ? -3.001 7.755 7.742 1.00 98.12 163 ILE A CA 1
ATOM 1307 C C . ILE A 1 163 ? -2.471 6.793 8.807 1.00 98.12 163 ILE A C 1
ATOM 1309 O O . ILE A 1 163 ? -3.201 6.457 9.739 1.00 98.12 163 ILE A O 1
ATOM 1313 N N . THR A 1 164 ? -1.203 6.383 8.711 1.00 98.19 164 THR A N 1
ATOM 1314 C CA . THR A 1 164 ? -0.570 5.501 9.700 1.00 98.19 164 THR A CA 1
ATOM 1315 C C . THR A 1 164 ? -0.407 6.214 11.036 1.00 98.19 164 THR A C 1
ATOM 1317 O O . THR A 1 164 ? -0.756 5.651 12.073 1.00 98.19 164 THR A O 1
ATOM 1320 N N . LEU A 1 165 ? 0.054 7.469 11.031 1.00 98.31 165 LEU A N 1
ATOM 1321 C CA . LEU A 1 165 ? 0.156 8.279 12.246 1.00 98.31 165 LEU A CA 1
ATOM 1322 C C . LEU A 1 165 ? -1.217 8.474 12.901 1.00 98.31 165 LEU A C 1
ATOM 1324 O O . LEU A 1 165 ? -1.359 8.252 14.104 1.00 98.31 165 LEU A O 1
ATOM 1328 N N . ALA A 1 166 ? -2.244 8.803 12.112 1.00 98.56 166 ALA A N 1
ATOM 1329 C CA . ALA A 1 166 ? -3.615 8.901 12.607 1.00 98.56 166 ALA A CA 1
ATOM 1330 C C . ALA A 1 166 ? -4.095 7.576 13.228 1.00 98.56 166 ALA A C 1
ATOM 1332 O O . ALA A 1 166 ? -4.656 7.573 14.325 1.00 98.56 166 ALA A O 1
ATOM 1333 N N . LEU A 1 167 ? -3.835 6.442 12.570 1.00 98.50 167 LEU A N 1
ATOM 1334 C CA . LEU A 1 167 ? -4.211 5.118 13.062 1.00 98.50 167 LEU A CA 1
ATOM 1335 C C . LEU A 1 167 ? -3.505 4.763 14.377 1.00 98.50 167 LEU A C 1
ATOM 1337 O O . LEU A 1 167 ? -4.159 4.285 15.304 1.00 98.50 167 LEU A O 1
ATOM 1341 N N . ILE A 1 168 ? -2.198 5.018 14.485 1.00 98.44 168 ILE A N 1
ATOM 1342 C CA . ILE A 1 168 ? -1.422 4.769 15.708 1.00 98.44 168 ILE A CA 1
ATOM 1343 C C . ILE A 1 168 ? -2.000 5.578 16.871 1.00 98.44 168 ILE A C 1
ATOM 1345 O O . ILE A 1 168 ? -2.249 5.012 17.938 1.00 98.44 168 ILE A O 1
ATOM 1349 N N . LEU A 1 169 ? -2.268 6.871 16.666 1.00 98.31 169 LEU A N 1
ATOM 1350 C CA . LEU A 1 169 ? -2.869 7.738 17.684 1.00 98.31 169 LEU A CA 1
ATOM 1351 C C . LEU A 1 169 ? -4.257 7.245 18.113 1.00 98.31 169 LEU A C 1
ATOM 1353 O O . LEU A 1 169 ? -4.533 7.172 19.309 1.00 98.31 169 LEU A O 1
ATOM 1357 N N . MET A 1 170 ? -5.107 6.841 17.165 1.00 98.38 170 MET A N 1
ATOM 1358 C CA . MET A 1 170 ? -6.424 6.277 17.478 1.00 98.38 170 MET A CA 1
ATOM 1359 C C . MET A 1 170 ? -6.335 4.967 18.267 1.00 98.38 170 MET A C 1
ATOM 1361 O O . MET A 1 170 ? -7.072 4.786 19.235 1.00 98.38 170 MET A O 1
ATOM 1365 N N . ILE A 1 171 ? -5.472 4.029 17.865 1.00 97.62 171 ILE A N 1
ATOM 1366 C CA . ILE A 1 171 ? -5.353 2.714 18.518 1.00 97.62 171 ILE A CA 1
ATOM 1367 C C . ILE A 1 171 ? -4.800 2.871 19.932 1.00 97.62 171 ILE A C 1
ATOM 1369 O O . ILE A 1 171 ? -5.358 2.313 20.878 1.00 97.62 171 ILE A O 1
ATOM 1373 N N . THR A 1 172 ? -3.717 3.636 20.075 1.00 97.56 172 THR A N 1
ATOM 1374 C CA . THR A 1 172 ? -3.037 3.845 21.359 1.00 97.56 172 THR A CA 1
ATOM 1375 C C . THR A 1 172 ? -3.975 4.480 22.378 1.00 97.56 172 THR A C 1
ATOM 1377 O O . THR A 1 172 ? -4.156 3.922 23.461 1.00 97.56 172 THR A O 1
ATOM 1380 N N . SER A 1 173 ? -4.666 5.565 22.020 1.00 97.94 173 SER A N 1
ATOM 1381 C CA . SER A 1 173 ? -5.623 6.226 22.914 1.00 97.94 173 SER A CA 1
ATOM 1382 C C . SER A 1 173 ? -6.859 5.374 23.233 1.00 97.94 173 SER A C 1
ATOM 1384 O O . SER A 1 173 ? -7.459 5.515 24.300 1.00 97.94 173 SER A O 1
ATOM 1386 N N . SER A 1 174 ? -7.227 4.447 22.341 1.00 97.25 174 SER A N 1
ATOM 1387 C CA . SER A 1 174 ? -8.357 3.526 22.525 1.00 97.25 174 SER A CA 1
ATOM 1388 C C . SER A 1 174 ? -8.042 2.343 23.443 1.00 97.25 174 SER A C 1
ATOM 1390 O O . SER A 1 174 ? -8.960 1.600 23.821 1.00 97.25 174 SER A O 1
ATOM 1392 N N . MET A 1 175 ? -6.773 2.160 23.827 1.00 96.62 175 MET A N 1
ATOM 1393 C CA . MET A 1 175 ? -6.370 1.103 24.747 1.00 96.62 175 MET A CA 1
ATOM 1394 C C . MET A 1 175 ? -7.067 1.270 26.099 1.00 96.62 175 MET A C 1
ATOM 1396 O O . MET A 1 175 ? -7.285 2.382 26.581 1.00 96.62 175 MET A O 1
ATOM 1400 N N . GLU A 1 176 ? -7.444 0.155 26.728 1.00 95.12 176 GLU A N 1
ATOM 1401 C CA . GLU A 1 176 ? -8.330 0.167 27.897 1.00 95.12 176 GLU A CA 1
ATOM 1402 C C . GLU A 1 176 ? -7.808 1.023 29.056 1.00 95.12 176 GLU A C 1
ATOM 1404 O O . GLU A 1 176 ? -8.593 1.735 29.681 1.00 95.12 176 GLU A O 1
ATOM 1409 N N . VAL A 1 177 ? -6.495 0.996 29.288 1.00 96.25 177 VAL A N 1
ATOM 1410 C CA . VAL A 1 177 ? -5.831 1.791 30.326 1.00 96.25 177 VAL A CA 1
ATOM 1411 C C . VAL A 1 177 ? -5.993 3.290 30.066 1.00 96.25 177 VAL A C 1
ATOM 1413 O O . VAL A 1 177 ? -6.337 4.029 30.984 1.00 96.25 177 VAL A O 1
ATOM 1416 N N . ILE A 1 178 ? -5.805 3.751 28.827 1.00 95.94 178 ILE A N 1
ATOM 1417 C CA . ILE A 1 178 ? -5.918 5.177 28.494 1.00 95.94 178 ILE A CA 1
ATOM 1418 C C . ILE A 1 178 ? -7.385 5.592 28.484 1.00 95.94 178 ILE A C 1
ATOM 1420 O O . ILE A 1 178 ? -7.767 6.516 29.192 1.00 95.94 178 ILE A O 1
ATOM 1424 N N . ARG A 1 179 ? -8.242 4.856 27.776 1.00 97.00 179 ARG A N 1
ATOM 1425 C CA . ARG A 1 179 ? -9.665 5.188 27.631 1.00 97.00 179 ARG A CA 1
ATOM 1426 C C . ARG A 1 179 ? -10.427 5.237 28.962 1.00 97.00 179 ARG A C 1
ATOM 1428 O O . ARG A 1 179 ? -11.385 5.997 29.070 1.00 97.00 179 ARG A O 1
ATOM 1435 N N . ARG A 1 180 ? -10.062 4.411 29.955 1.00 95.25 180 ARG A N 1
ATOM 1436 C CA . ARG A 1 180 ? -10.715 4.411 31.281 1.00 95.25 180 ARG A CA 1
ATOM 1437 C C . ARG A 1 180 ? -10.267 5.572 32.174 1.00 95.25 180 ARG A C 1
ATOM 1439 O O . ARG A 1 180 ? -11.082 6.042 32.957 1.00 95.25 180 ARG A O 1
ATOM 1446 N N . ASN A 1 181 ? -9.014 6.015 32.058 1.00 96.44 181 ASN A N 1
ATOM 1447 C CA . ASN A 1 181 ? -8.445 7.066 32.912 1.00 96.44 181 ASN A CA 1
ATOM 1448 C C . ASN A 1 181 ? -8.505 8.466 32.270 1.00 96.44 181 ASN A C 1
ATOM 1450 O O . ASN A 1 181 ? -8.606 9.463 32.974 1.00 96.44 181 ASN A O 1
ATOM 1454 N N . TYR A 1 182 ? -8.477 8.539 30.938 1.00 96.31 182 TYR A N 1
ATOM 1455 C CA . TYR A 1 182 ? -8.390 9.768 30.146 1.00 96.31 182 TYR A CA 1
ATOM 1456 C C . TYR A 1 182 ? -9.376 9.719 28.972 1.00 96.31 182 TYR A C 1
ATOM 1458 O O . TYR A 1 182 ? -8.993 9.645 27.802 1.00 96.31 182 TYR A O 1
ATOM 1466 N N . PHE A 1 183 ? -10.675 9.728 29.282 1.00 95.94 183 PHE A N 1
ATOM 1467 C CA . PHE A 1 183 ? -11.723 9.558 28.271 1.00 95.94 183 PHE A CA 1
ATOM 1468 C C . PHE A 1 183 ? -11.722 10.661 27.200 1.00 95.94 183 PHE A C 1
ATOM 1470 O O . PHE A 1 183 ? -11.895 10.352 26.024 1.00 95.94 183 PHE A O 1
ATOM 1477 N N . GLU A 1 184 ? -11.458 11.915 27.578 1.00 97.00 184 GLU A N 1
ATOM 1478 C CA . GLU A 1 184 ? -11.364 13.040 26.633 1.00 97.00 184 GLU A CA 1
ATOM 1479 C C . GLU A 1 184 ? -10.266 12.812 25.587 1.00 97.00 184 GLU A C 1
ATOM 1481 O O . GLU A 1 184 ? -10.494 12.993 24.394 1.00 97.00 184 GLU A O 1
ATOM 1486 N N . VAL A 1 185 ? -9.092 12.326 26.011 1.00 97.31 185 VAL A N 1
ATOM 1487 C CA . VAL A 1 185 ? -7.980 12.012 25.098 1.00 97.31 185 VAL A CA 1
ATOM 1488 C C . VAL A 1 185 ? -8.415 10.964 24.083 1.00 97.31 185 VAL A C 1
ATOM 1490 O O . VAL A 1 185 ? -8.215 11.159 22.885 1.00 97.31 185 VAL A O 1
ATOM 1493 N N . PHE A 1 186 ? -9.054 9.884 24.542 1.00 97.38 186 PHE A N 1
ATOM 1494 C CA . PHE A 1 186 ? -9.659 8.894 23.652 1.00 97.38 186 PHE A CA 1
ATOM 1495 C C . PHE A 1 186 ? -10.638 9.560 22.680 1.00 97.38 186 PHE A C 1
ATOM 1497 O O . PHE A 1 186 ? -10.508 9.375 21.477 1.00 97.38 186 PHE A O 1
ATOM 1504 N N . TRP A 1 187 ? -11.584 10.355 23.174 1.00 97.12 187 TRP A N 1
ATOM 1505 C CA . TRP A 1 187 ? -12.652 10.914 22.354 1.00 97.12 187 TRP A CA 1
ATOM 1506 C C . TRP A 1 187 ? -12.116 11.837 21.253 1.00 97.12 187 TRP A C 1
ATOM 1508 O O . TRP A 1 187 ? -12.433 11.626 20.081 1.00 97.12 187 TRP A O 1
ATOM 1518 N N . TYR A 1 188 ? -11.254 12.803 21.588 1.00 97.50 188 TYR A N 1
ATOM 1519 C CA . TYR A 1 188 ? -10.694 13.738 20.606 1.00 97.50 188 TYR A CA 1
ATOM 1520 C C . TYR A 1 188 ? -9.795 13.038 19.587 1.00 97.50 188 TYR A C 1
ATOM 1522 O O . TYR A 1 188 ? -9.918 13.277 18.388 1.00 97.50 188 TYR A O 1
ATOM 1530 N N . THR A 1 189 ? -8.923 12.132 20.034 1.00 97.94 189 THR A N 1
ATOM 1531 C CA . THR A 1 189 ? -8.030 11.413 19.112 1.00 97.94 189 THR A CA 1
ATOM 1532 C C . THR A 1 189 ? -8.780 10.411 18.238 1.00 97.94 189 THR A C 1
ATOM 1534 O O . THR A 1 189 ? -8.402 10.221 17.089 1.00 97.94 189 THR A O 1
ATOM 1537 N N . HIS A 1 190 ? -9.876 9.808 18.711 1.00 97.94 190 HIS A N 1
ATOM 1538 C CA . HIS A 1 190 ? -10.650 8.868 17.900 1.00 97.94 190 HIS A CA 1
ATOM 1539 C C . HIS A 1 190 ? -11.345 9.557 16.714 1.00 97.94 190 HIS A C 1
ATOM 1541 O O . HIS A 1 190 ? -11.547 8.912 15.691 1.00 97.94 190 HIS A O 1
ATOM 1547 N N . HIS A 1 191 ? -11.628 10.869 16.784 1.00 98.12 191 HIS A N 1
ATOM 1548 C CA . HIS A 1 191 ? -12.153 11.657 15.652 1.00 98.12 191 HIS A CA 1
ATOM 1549 C C . HIS A 1 191 ? -11.168 11.804 14.484 1.00 98.12 191 HIS A C 1
ATOM 1551 O O . HIS A 1 191 ? -11.584 12.152 13.376 1.00 98.12 191 HIS A O 1
ATOM 1557 N N . LEU A 1 192 ? -9.891 11.444 14.674 1.00 98.31 192 LEU A N 1
ATOM 1558 C CA . LEU A 1 192 ? -8.935 11.302 13.573 1.00 98.31 192 LEU A CA 1
ATOM 1559 C C . LEU A 1 192 ? -9.385 10.263 12.532 1.00 98.31 192 LEU A C 1
ATOM 1561 O O . LEU A 1 192 ? -8.803 10.226 11.449 1.00 98.31 192 LEU A O 1
ATOM 1565 N N . PHE A 1 193 ? -10.452 9.486 12.786 1.00 97.62 193 PHE A N 1
ATOM 1566 C CA . PHE A 1 193 ? -11.087 8.640 11.773 1.00 97.62 193 PHE A CA 1
ATOM 1567 C C . PHE A 1 193 ? -11.456 9.438 10.511 1.00 97.62 193 PHE A C 1
ATOM 1569 O O . PHE A 1 193 ? -11.366 8.899 9.413 1.00 97.62 193 PHE A O 1
ATOM 1576 N N . VAL A 1 194 ? -11.817 10.724 10.636 1.00 97.69 194 VAL A N 1
ATOM 1577 C CA . VAL A 1 194 ? -12.124 11.587 9.481 1.00 97.69 194 VAL A CA 1
ATOM 1578 C C . VAL A 1 194 ? -10.891 11.757 8.591 1.00 97.69 194 VAL A C 1
ATOM 1580 O O . VAL A 1 194 ? -10.970 11.552 7.381 1.00 97.69 194 VAL A O 1
ATOM 1583 N N . ILE A 1 195 ? -9.738 12.063 9.196 1.00 97.81 195 ILE A N 1
ATOM 1584 C CA . ILE A 1 195 ? -8.456 12.191 8.488 1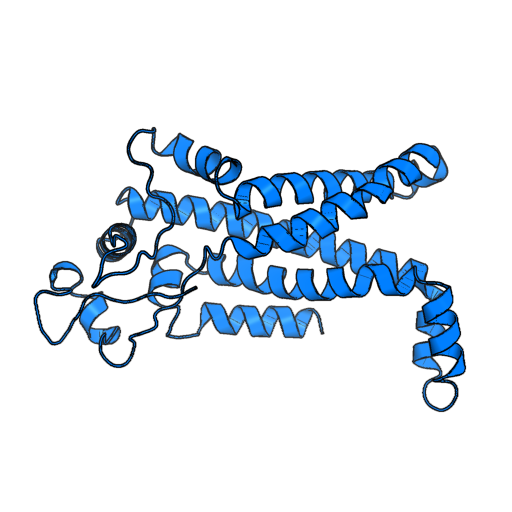.00 97.81 195 ILE A CA 1
ATOM 1585 C C . ILE A 1 195 ? -8.036 10.837 7.911 1.00 97.81 195 ILE A C 1
ATOM 1587 O O . ILE A 1 195 ? -7.620 10.763 6.759 1.00 97.81 195 ILE A O 1
ATOM 1591 N N . PHE A 1 196 ? -8.192 9.760 8.684 1.00 98.19 196 PHE A N 1
ATOM 1592 C CA . PHE A 1 196 ? -7.877 8.401 8.253 1.00 98.19 196 PHE A CA 1
ATOM 1593 C C . PHE A 1 196 ? -8.663 7.998 6.998 1.00 98.19 196 PHE A C 1
ATOM 1595 O O . PHE A 1 196 ? -8.058 7.561 6.025 1.00 98.19 196 PHE A O 1
ATOM 1602 N N . PHE A 1 197 ? -9.989 8.176 6.979 1.00 97.12 197 PHE A N 1
ATOM 1603 C CA . PHE A 1 197 ? -10.813 7.803 5.825 1.00 97.12 197 PHE A CA 1
ATOM 1604 C C . PHE A 1 197 ? -10.592 8.716 4.616 1.00 97.12 197 PHE A C 1
ATOM 1606 O O . PHE A 1 197 ? -10.514 8.212 3.497 1.00 97.12 197 PHE A O 1
ATOM 1613 N N . ALA A 1 198 ? -10.443 10.030 4.820 1.00 96.56 198 ALA A N 1
ATOM 1614 C CA . ALA A 1 198 ? -10.105 10.948 3.733 1.00 96.56 198 ALA A CA 1
ATOM 1615 C C . ALA A 1 198 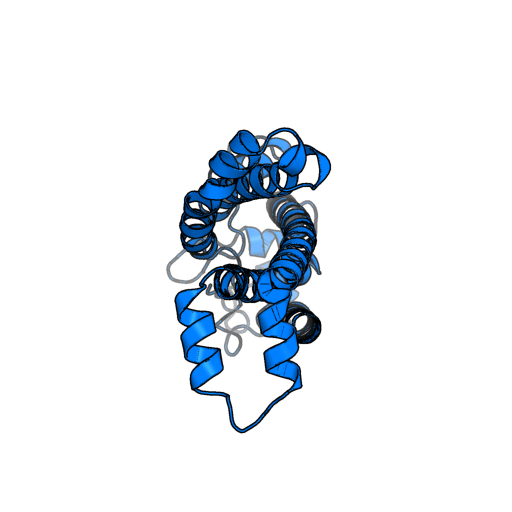? -8.750 10.585 3.103 1.00 96.56 198 ALA A C 1
ATOM 1617 O O . ALA A 1 198 ? -8.637 10.469 1.884 1.00 96.56 198 ALA A O 1
ATOM 1618 N N . GLY A 1 199 ? -7.739 10.328 3.936 1.00 96.75 199 GLY A N 1
ATOM 1619 C CA . GLY A 1 199 ? -6.423 9.897 3.482 1.00 96.75 199 GLY A CA 1
ATOM 1620 C C . GLY A 1 199 ? -6.448 8.528 2.802 1.00 96.75 199 GLY A C 1
ATOM 1621 O O . GLY A 1 199 ? -5.772 8.359 1.797 1.00 96.75 199 GLY A O 1
ATOM 1622 N N . LEU A 1 200 ? -7.263 7.578 3.276 1.00 94.94 200 LEU A N 1
ATOM 1623 C CA . LEU A 1 200 ? -7.390 6.245 2.677 1.00 94.94 200 LEU A CA 1
ATOM 1624 C C . LEU A 1 200 ? -7.918 6.305 1.234 1.00 94.94 200 LEU A C 1
ATOM 1626 O O . LEU A 1 200 ? -7.411 5.586 0.375 1.00 94.94 200 LEU A O 1
ATOM 1630 N N . VAL A 1 201 ? -8.894 7.181 0.955 1.00 93.50 201 VAL A N 1
ATOM 1631 C CA . VAL A 1 201 ? -9.415 7.397 -0.409 1.00 93.50 201 VAL A CA 1
ATOM 1632 C C . VAL A 1 201 ? -8.317 7.919 -1.335 1.00 93.50 201 VAL A C 1
ATOM 1634 O O . VAL A 1 201 ? -8.199 7.446 -2.460 1.00 93.50 201 VAL A O 1
ATOM 1637 N N . ILE A 1 202 ? -7.489 8.853 -0.859 1.00 95.62 202 ILE A N 1
ATOM 1638 C CA . ILE A 1 202 ? -6.407 9.452 -1.655 1.00 95.62 202 ILE A CA 1
ATOM 1639 C C . ILE A 1 202 ? -5.233 8.477 -1.821 1.00 95.62 202 ILE A C 1
ATOM 1641 O O . ILE A 1 202 ? -4.628 8.407 -2.888 1.00 95.62 202 ILE A O 1
ATOM 1645 N N . HIS A 1 203 ? -4.926 7.694 -0.788 1.00 95.00 203 HIS A N 1
ATOM 1646 C CA . HIS A 1 203 ? -3.777 6.792 -0.744 1.00 95.00 203 HIS A CA 1
ATOM 1647 C C . HIS A 1 203 ? -3.763 5.787 -1.902 1.00 95.00 203 HIS A C 1
ATOM 1649 O O . HIS A 1 203 ? -2.717 5.545 -2.506 1.00 95.00 203 HIS A O 1
ATOM 1655 N N . GLY A 1 204 ? -4.937 5.257 -2.260 1.00 85.88 204 GLY A N 1
ATOM 1656 C CA . GLY A 1 204 ? -5.090 4.306 -3.361 1.00 85.88 204 GLY A CA 1
ATOM 1657 C C . GLY A 1 204 ? -4.965 4.904 -4.768 1.00 85.88 204 GLY A C 1
ATOM 1658 O O . GLY A 1 204 ? -4.779 4.142 -5.713 1.00 85.88 204 GLY A O 1
ATOM 1659 N N . ILE A 1 205 ? -5.033 6.234 -4.928 1.00 88.12 205 ILE A N 1
ATOM 1660 C CA . ILE A 1 205 ? -5.039 6.904 -6.246 1.00 88.12 205 ILE A CA 1
ATOM 1661 C C . ILE A 1 205 ? -3.669 6.823 -6.931 1.00 88.12 205 ILE A C 1
ATOM 1663 O O . ILE A 1 205 ? -3.586 6.873 -8.152 1.00 88.12 205 ILE A O 1
ATOM 1667 N N . GLY A 1 206 ? -2.586 6.667 -6.163 1.00 79.44 206 GLY A N 1
ATOM 1668 C CA . GLY A 1 206 ? -1.221 6.753 -6.686 1.00 79.44 206 GLY A CA 1
ATOM 1669 C C . GLY A 1 206 ? -0.834 5.705 -7.738 1.00 79.44 206 GLY A C 1
ATOM 1670 O O . GLY A 1 206 ? 0.191 5.894 -8.379 1.00 79.44 206 GLY A O 1
ATOM 1671 N N . GLY A 1 207 ? -1.591 4.612 -7.908 1.00 82.25 207 GLY A N 1
ATOM 1672 C CA . GLY A 1 207 ? -1.429 3.696 -9.052 1.00 82.25 207 GLY A CA 1
ATOM 1673 C C . GLY A 1 207 ? -0.017 3.118 -9.263 1.00 82.25 207 GLY A C 1
ATOM 1674 O O . GLY A 1 207 ? 0.374 2.855 -10.391 1.00 82.25 207 GLY A O 1
ATOM 1675 N N . ILE A 1 208 ? 0.777 2.951 -8.196 1.00 86.38 208 ILE A N 1
ATOM 1676 C CA . ILE A 1 208 ? 2.227 2.683 -8.310 1.00 86.38 208 ILE A CA 1
ATOM 1677 C C . ILE A 1 208 ? 2.554 1.303 -8.903 1.00 86.38 208 ILE A C 1
ATOM 1679 O O . ILE A 1 208 ? 3.567 1.132 -9.574 1.00 86.38 208 ILE A O 1
ATOM 1683 N N . VAL A 1 209 ? 1.744 0.290 -8.601 1.00 90.31 209 VAL A N 1
ATOM 1684 C CA . VAL A 1 209 ? 1.994 -1.085 -9.054 1.00 90.31 209 VAL A CA 1
ATOM 1685 C C . VAL A 1 209 ? 1.344 -1.278 -10.410 1.00 90.31 209 VAL A C 1
ATOM 1687 O O . VAL A 1 209 ? 0.122 -1.178 -10.512 1.00 90.31 209 VAL A O 1
ATOM 1690 N N . ARG A 1 210 ? 2.158 -1.645 -11.398 1.00 93.12 210 ARG A N 1
ATOM 1691 C CA . ARG A 1 210 ? 1.729 -1.881 -12.775 1.00 93.12 210 ARG A CA 1
ATOM 1692 C C . ARG A 1 210 ? 1.842 -3.362 -13.136 1.00 93.12 210 ARG A C 1
ATOM 1694 O O . ARG A 1 210 ? 2.620 -4.101 -12.523 1.00 93.12 210 ARG A O 1
ATOM 1701 N N . ARG A 1 211 ? 1.034 -3.792 -14.098 1.00 93.69 211 ARG A N 1
ATOM 1702 C CA . ARG A 1 211 ? 1.062 -5.119 -14.729 1.00 93.69 211 ARG A CA 1
ATOM 1703 C C . ARG A 1 211 ? 1.413 -4.961 -16.197 1.00 93.69 211 ARG A C 1
ATOM 1705 O O . ARG A 1 211 ? 1.118 -3.918 -16.764 1.00 93.69 211 ARG A O 1
ATOM 1712 N N . GLN A 1 212 ? 1.968 -5.996 -16.798 1.00 94.50 212 GLN A N 1
ATOM 1713 C CA . GLN A 1 212 ? 2.164 -6.055 -18.235 1.00 94.50 212 GLN A CA 1
ATOM 1714 C C . GLN A 1 212 ? 0.816 -6.182 -18.967 1.00 94.50 212 GLN A C 1
ATOM 1716 O O . GLN A 1 212 ? -0.059 -6.934 -18.516 1.00 94.50 212 GLN A O 1
ATOM 1721 N N . SER A 1 213 ? 0.641 -5.433 -20.058 1.00 92.94 213 SER A N 1
ATOM 1722 C CA . SER A 1 213 ? -0.595 -5.382 -20.862 1.00 92.94 213 SER A CA 1
ATOM 1723 C C . SER A 1 213 ? -0.476 -6.047 -22.234 1.00 92.94 213 SER A C 1
ATOM 1725 O O . SER A 1 213 ? -1.477 -6.516 -22.765 1.00 92.94 213 SER A O 1
ATOM 1727 N N . ASP A 1 214 ? 0.728 -6.137 -22.786 1.00 91.94 214 ASP A N 1
ATOM 1728 C CA . ASP A 1 214 ? 1.037 -6.539 -24.165 1.00 91.94 214 ASP A CA 1
ATOM 1729 C C . ASP A 1 214 ? 1.537 -7.990 -24.282 1.00 91.94 214 ASP A C 1
ATOM 1731 O O . ASP A 1 214 ? 2.384 -8.318 -25.108 1.00 91.94 214 ASP A O 1
ATOM 1735 N N . MET A 1 215 ? 0.997 -8.892 -23.460 1.00 89.06 215 MET A N 1
ATOM 1736 C CA . MET A 1 215 ? 1.459 -10.287 -23.339 1.00 89.06 215 MET A CA 1
ATOM 1737 C C . MET A 1 215 ? 1.398 -11.101 -24.647 1.00 89.06 215 MET A C 1
ATOM 1739 O O . MET A 1 215 ? 2.064 -12.129 -24.756 1.00 89.06 215 MET A O 1
ATOM 1743 N N . GLU A 1 216 ? 0.561 -10.693 -25.606 1.00 88.62 216 GLU A N 1
ATOM 1744 C CA . GLU A 1 216 ? 0.442 -11.354 -26.914 1.00 88.62 216 GLU A CA 1
ATOM 1745 C C . GLU A 1 216 ? 1.587 -10.976 -27.864 1.00 88.62 216 GLU A C 1
ATOM 1747 O O . GLU A 1 216 ? 2.030 -11.813 -28.649 1.00 88.62 216 GLU A O 1
ATOM 1752 N N . GLU A 1 217 ? 2.075 -9.737 -27.777 1.00 89.81 217 GLU A N 1
ATOM 1753 C CA . GLU A 1 217 ? 3.132 -9.201 -28.641 1.00 89.81 217 GLU A CA 1
ATOM 1754 C C . GLU A 1 217 ? 4.514 -9.384 -27.999 1.00 89.81 217 GLU A C 1
ATOM 1756 O O . GLU A 1 217 ? 5.469 -9.778 -28.668 1.00 89.81 217 GLU A O 1
ATOM 1761 N N . HIS A 1 218 ? 4.616 -9.170 -26.685 1.00 91.06 218 HIS A N 1
ATOM 1762 C CA . HIS A 1 218 ? 5.841 -9.336 -25.914 1.00 91.06 218 HIS A CA 1
ATOM 1763 C C . HIS A 1 218 ? 5.868 -10.693 -25.198 1.00 91.06 218 HIS A C 1
ATOM 1765 O O . HIS A 1 218 ? 5.371 -10.857 -24.077 1.00 91.06 218 HIS A O 1
ATOM 1771 N N . ASN A 1 219 ? 6.502 -11.691 -25.821 1.00 90.19 219 ASN A N 1
ATOM 1772 C CA . ASN A 1 219 ? 6.616 -13.021 -25.227 1.00 90.19 219 ASN A CA 1
ATOM 1773 C C . ASN A 1 219 ? 7.714 -13.081 -24.152 1.00 90.19 219 ASN A C 1
ATOM 1775 O O . ASN A 1 219 ? 8.896 -13.272 -24.444 1.00 90.19 219 ASN A O 1
ATOM 1779 N N . ILE A 1 220 ? 7.291 -13.044 -22.887 1.00 91.50 220 ILE A N 1
ATOM 1780 C CA . ILE A 1 220 ? 8.164 -13.082 -21.703 1.00 91.50 220 ILE A CA 1
ATOM 1781 C C . ILE A 1 220 ? 9.185 -14.225 -21.740 1.00 91.50 220 ILE A C 1
ATOM 1783 O O . ILE A 1 220 ? 10.326 -14.042 -21.320 1.00 91.50 220 ILE A O 1
ATOM 1787 N N . THR A 1 221 ? 8.803 -15.416 -22.217 1.00 90.31 221 THR A N 1
ATOM 1788 C CA . THR A 1 221 ? 9.697 -16.589 -22.174 1.00 90.31 221 THR A CA 1
ATOM 1789 C C . THR A 1 221 ? 10.941 -16.436 -23.039 1.00 90.31 221 THR A C 1
ATOM 1791 O O . THR A 1 221 ? 11.953 -17.053 -22.723 1.00 90.31 221 THR A O 1
ATOM 1794 N N . ILE A 1 222 ? 10.863 -15.603 -24.077 1.00 90.12 222 ILE A N 1
ATOM 1795 C CA . ILE A 1 222 ? 11.961 -15.298 -24.994 1.00 90.12 222 ILE A CA 1
ATOM 1796 C C . ILE A 1 222 ? 12.601 -13.969 -24.582 1.00 90.12 222 ILE A C 1
ATOM 1798 O O . ILE A 1 222 ? 13.808 -13.887 -24.369 1.00 90.12 222 ILE A O 1
ATOM 1802 N N . CYS A 1 223 ? 11.780 -12.937 -24.394 1.00 92.56 223 CYS A N 1
ATOM 1803 C CA . CYS A 1 223 ? 12.258 -11.566 -24.275 1.00 92.56 223 CYS A CA 1
ATOM 1804 C C . CYS A 1 223 ? 12.921 -11.252 -22.934 1.00 92.56 223 CYS A C 1
ATOM 1806 O O . CYS A 1 223 ? 13.750 -10.349 -22.871 1.00 92.56 223 CYS A O 1
ATOM 1808 N N . LYS A 1 224 ? 12.633 -11.999 -21.861 1.00 92.81 224 LYS A N 1
ATOM 1809 C CA . LYS A 1 224 ? 13.304 -11.794 -20.564 1.00 92.81 224 LYS A CA 1
ATOM 1810 C C . LYS A 1 224 ? 14.831 -11.977 -20.633 1.00 92.81 224 LYS A C 1
ATOM 1812 O O . LYS A 1 224 ? 15.535 -11.336 -19.865 1.00 92.81 224 LYS A O 1
ATOM 1817 N N . ASP A 1 225 ? 15.320 -12.840 -21.529 1.00 92.12 225 ASP A N 1
ATOM 1818 C CA . ASP A 1 225 ? 16.743 -13.189 -21.646 1.00 92.12 225 ASP A CA 1
ATOM 1819 C C . ASP A 1 225 ? 17.461 -12.316 -22.700 1.00 92.12 225 ASP A C 1
ATOM 1821 O O . ASP A 1 225 ? 18.659 -12.465 -22.924 1.00 92.12 225 ASP A O 1
ATOM 1825 N N . GLN A 1 226 ? 16.731 -11.401 -23.352 1.00 92.19 226 GLN A N 1
ATOM 1826 C CA . GLN A 1 226 ? 17.204 -10.534 -24.439 1.00 92.19 226 GLN A CA 1
ATOM 1827 C C . GLN A 1 226 ? 16.776 -9.078 -24.204 1.00 92.19 226 GLN A C 1
ATOM 1829 O O . GLN A 1 226 ? 16.270 -8.408 -25.104 1.00 92.19 226 GLN A O 1
ATOM 1834 N N . ALA A 1 227 ? 16.951 -8.585 -22.972 1.00 90.88 227 ALA A N 1
ATOM 1835 C CA . ALA A 1 227 ? 16.534 -7.234 -22.589 1.00 90.88 227 ALA A CA 1
ATOM 1836 C C . ALA A 1 227 ? 17.176 -6.131 -23.452 1.00 90.88 227 ALA A C 1
ATOM 1838 O O . ALA A 1 227 ? 16.535 -5.126 -23.756 1.00 90.88 227 ALA A O 1
ATOM 1839 N N . ASP A 1 228 ? 18.406 -6.352 -23.918 1.00 90.50 228 ASP A N 1
ATOM 1840 C CA . ASP A 1 228 ? 19.109 -5.433 -24.816 1.00 90.50 228 ASP A CA 1
ATOM 1841 C C . ASP A 1 228 ? 18.491 -5.348 -26.218 1.00 90.50 228 ASP A C 1
ATOM 1843 O O . ASP A 1 228 ? 18.707 -4.353 -26.915 1.00 90.50 228 ASP A O 1
ATOM 1847 N N . ASP A 1 229 ? 17.730 -6.356 -26.647 1.00 90.94 229 ASP A N 1
ATOM 1848 C CA . ASP A 1 229 ? 17.127 -6.427 -27.983 1.00 90.94 229 ASP A CA 1
ATOM 1849 C C . ASP A 1 229 ? 15.684 -5.903 -28.022 1.00 90.94 229 ASP A C 1
ATOM 1851 O O . ASP A 1 229 ? 15.082 -5.818 -29.099 1.00 90.94 229 ASP A O 1
ATOM 1855 N N . TRP A 1 230 ? 15.136 -5.485 -26.876 1.00 92.44 230 TRP A N 1
ATOM 1856 C CA . TRP A 1 230 ? 13.792 -4.918 -26.793 1.00 92.44 230 TRP A CA 1
ATOM 1857 C C . TRP A 1 230 ? 13.617 -3.719 -27.728 1.00 92.44 230 TRP A C 1
ATOM 1859 O O . TRP A 1 230 ? 14.426 -2.788 -27.764 1.00 92.44 230 TRP A O 1
ATOM 1869 N N . GLY A 1 231 ? 12.565 -3.778 -28.546 1.00 88.56 231 GLY A N 1
ATOM 1870 C CA . GLY A 1 231 ? 12.239 -2.763 -29.545 1.00 88.56 231 GLY A CA 1
ATOM 1871 C C . GLY A 1 231 ? 13.196 -2.707 -30.744 1.00 88.56 231 GLY A C 1
ATOM 1872 O O . GLY A 1 231 ? 12.970 -1.897 -31.645 1.00 88.56 231 GLY A O 1
ATOM 1873 N N . LYS A 1 232 ? 14.245 -3.544 -30.785 1.00 90.94 232 LYS A N 1
ATOM 1874 C CA . LYS A 1 232 ? 15.175 -3.665 -31.923 1.00 90.94 232 LYS A CA 1
ATOM 1875 C C . LYS A 1 232 ? 14.782 -4.795 -32.868 1.00 90.94 232 LYS A C 1
ATOM 1877 O O . LYS A 1 232 ? 15.018 -4.680 -34.071 1.00 90.94 232 LYS A O 1
ATOM 1882 N N . ILE A 1 233 ? 14.188 -5.860 -32.331 1.00 89.75 233 ILE A N 1
ATOM 1883 C CA . ILE A 1 233 ? 13.726 -7.027 -33.087 1.00 89.75 233 ILE A CA 1
ATOM 1884 C C . ILE A 1 233 ? 12.195 -7.155 -33.014 1.00 89.75 233 ILE A C 1
ATOM 1886 O O . ILE A 1 233 ? 11.601 -6.799 -31.994 1.00 89.75 233 ILE A O 1
ATOM 1890 N N . PRO A 1 234 ? 11.533 -7.644 -34.076 1.00 86.56 234 PRO A N 1
ATOM 1891 C CA . PRO A 1 234 ? 10.078 -7.788 -34.097 1.00 86.56 234 PRO A CA 1
ATOM 1892 C C . PRO A 1 234 ? 9.555 -8.842 -33.111 1.00 86.56 234 PRO A C 1
ATOM 1894 O O . PRO A 1 234 ? 8.400 -8.765 -32.710 1.00 86.56 234 PRO A O 1
ATOM 1897 N N . GLU A 1 235 ? 10.379 -9.809 -32.707 1.00 86.81 235 GLU A N 1
ATOM 1898 C CA . GLU A 1 235 ? 10.010 -10.865 -31.757 1.00 86.81 235 GLU A CA 1
ATOM 1899 C C . GLU A 1 235 ? 9.922 -10.371 -30.305 1.00 86.81 235 GLU A C 1
ATOM 1901 O O . GLU A 1 235 ? 9.274 -11.016 -29.481 1.00 86.81 235 GLU A O 1
ATOM 1906 N N . CYS A 1 236 ? 10.568 -9.242 -29.998 1.00 90.62 236 CYS A N 1
ATOM 1907 C CA . CYS A 1 236 ? 10.597 -8.630 -28.674 1.00 90.62 236 CYS A CA 1
ATOM 1908 C C . CYS A 1 236 ? 10.378 -7.118 -28.780 1.00 90.62 236 CYS A C 1
ATOM 1910 O O . CYS A 1 236 ? 11.334 -6.343 -28.653 1.00 90.62 236 CYS A O 1
ATOM 1912 N N . PRO A 1 237 ? 9.129 -6.668 -29.005 1.00 92.50 237 PRO A N 1
ATOM 1913 C CA . PRO A 1 237 ? 8.789 -5.257 -28.861 1.00 92.50 237 PRO A CA 1
ATOM 1914 C C . PRO A 1 237 ? 9.064 -4.784 -27.426 1.00 92.50 237 PRO A C 1
ATOM 1916 O O . PRO A 1 237 ? 9.274 -5.589 -26.518 1.00 92.50 237 PRO A O 1
ATOM 1919 N N . ASN A 1 238 ? 9.093 -3.472 -27.200 1.00 92.62 238 ASN A N 1
ATOM 1920 C CA . ASN A 1 238 ? 9.261 -2.969 -25.838 1.00 92.62 238 ASN A CA 1
ATOM 1921 C C . ASN A 1 238 ? 8.050 -3.350 -24.977 1.00 92.62 238 ASN A C 1
ATOM 1923 O O . ASN A 1 238 ? 6.934 -3.130 -25.436 1.00 92.62 238 ASN A O 1
ATOM 1927 N N . PRO A 1 239 ? 8.252 -3.844 -23.743 1.00 93.50 239 PRO A N 1
ATOM 1928 C CA . PRO A 1 239 ? 7.142 -4.243 -22.892 1.00 93.50 239 PRO A CA 1
ATOM 1929 C C . PRO A 1 239 ? 6.303 -3.037 -22.445 1.00 93.50 239 PRO A C 1
ATOM 1931 O O . PRO A 1 239 ? 6.834 -2.001 -22.018 1.00 93.50 239 PRO A O 1
ATOM 1934 N N . GLU A 1 240 ? 4.985 -3.208 -22.478 1.00 93.12 240 GLU A N 1
ATOM 1935 C CA . GLU A 1 240 ? 4.002 -2.228 -22.024 1.00 93.12 240 GLU A CA 1
ATOM 1936 C C . GLU A 1 240 ? 3.343 -2.631 -20.700 1.00 93.12 240 GLU A C 1
ATOM 1938 O O . GLU A 1 240 ? 3.041 -3.790 -20.419 1.00 93.12 240 GLU A O 1
ATOM 1943 N N . PHE A 1 241 ? 3.092 -1.633 -19.863 1.00 93.56 241 PHE A N 1
ATOM 1944 C CA . PHE A 1 241 ? 2.639 -1.753 -18.493 1.00 93.56 241 PHE A CA 1
ATOM 1945 C C . PHE A 1 241 ? 1.506 -0.771 -18.217 1.00 93.56 241 PHE A C 1
ATOM 1947 O O . PHE A 1 241 ? 1.603 0.421 -18.511 1.00 93.56 241 PHE A O 1
ATOM 1954 N N . GLU A 1 242 ? 0.482 -1.235 -17.512 1.00 90.06 242 GLU A N 1
ATOM 1955 C CA . GLU A 1 242 ? -0.677 -0.452 -17.080 1.00 90.06 242 GLU A CA 1
ATOM 1956 C C . GLU A 1 242 ? -0.951 -0.640 -15.579 1.00 90.06 242 GLU A C 1
ATOM 1958 O O . GLU A 1 242 ? -0.590 -1.665 -14.992 1.00 90.06 242 GLU A O 1
ATOM 1963 N N . GLY A 1 243 ? -1.574 0.350 -14.932 1.00 79.19 243 GLY A N 1
ATOM 1964 C CA . GLY A 1 243 ? -1.823 0.365 -13.484 1.00 79.19 243 GLY A CA 1
ATOM 1965 C C . GLY A 1 243 ? -3.042 1.178 -13.090 1.00 79.19 243 GLY A C 1
ATOM 1966 O O . GLY A 1 243 ? -3.340 2.160 -13.804 1.00 79.19 243 GLY A O 1
#

Sequence (243 aa):
INIFLFVWYYLFYDRGDNFFYTRHILGSALAWARAPAAVLNFNCMLILLPVCRNLLSLIRGSLMCCSRTMRKQMDKNLTFHKLVAYMIALMTAVHIVAHLLNVEWYNNSRQGVYDELSTALSDLADTKNTTYLNPIRITNLNAQDIPIYFAFTSIAGLTGVIITLALILMITSSMEVIRRNYFEVFWYTHHLFVIFFAGLVIHGIGGIVRRQSDMEEHNITICKDQADDWGKIPECPNPEFEG

InterPro domains:
  IPR000778 Cytochrome b245, heavy chain [PR00466] (84-102)
  IPR000778 Cytochrome b245, heavy chain [PR00466] (158-181)
  IPR000778 Cytochrome b245, heavy chain [PR00466] (183-203)
  IPR013130 Ferric reductase transmembrane component-like domain [PF01794] (46-200)
  IPR050369 Respiratory burst oxidase/Ferric reductase [PTHR11972] (1-206)

Foldseek 3Di:
DLVCLLVVQLCCCQPPPLCVLVCVLQPSLRSLQRSLVSSLVVLLVVLCVLVPVVVLVVCCVPVVPDDPPVVVCSVVSVVVNVVSLVSNVVSLVSNVVSLLSSLLSLLCLCVVVDDPLSVLQSPFPPDPFTHHQRPQDDDPDDSVCRSVCCLCPQQLNVLSVQLVVLSVQQVVCPPPVNCVPPVVSNVVSVVSSVVNVVSSVRNVPRQNHKTWDPCVQAPCVPCSVVSVCACVDSSHDHTYIDD

pLDDT: mean 91.67, std 9.07, range [52.03, 98.56]

Organism: NCBI:txid60296

Radius of gyration: 22.23 Å; chains: 1; bounding box: 60×30×67 Å